Protein AF-A0A3A3HJF0-F1 (afdb_monomer_lite)

Secondary structure (DSSP, 8-state):
--SSS-----------TT---EEEETTEEEEEPTT--TTT--GGGEEEETTS---EEEEEEEEEE-TT-EEEEE-SSPPPTTEEEEEEEEETTS-EEES---SSPPPTT----EEEEEETTEEEEEE-SSS-EEEEEEEEE-----S---S---SEEEEE-SS-EEEEEE-TT--SSS--GGGEEEETTSPP--EEEEEEE-TTT--BPPS-GGG-SEEEEEE---SSEEEEEEEEEEEEETTTEEEEE-----EEEEEETTEEEEEEPTT-EEEEE-SSEEEEEE--SS-SEE-TTSTTT-EE-----EEEEEEEEEEEES--

Sequence (324 aa):
MPCDNVAIGSPTATPVSGQCNVRIDPTTVKVARPGFDVGSATGRQLILDSDRVYAKVLKAGEITIAAGGNTAVVSPVPIPATAYLDWNWYFTGGSVIWPPATTGQVAANTENGLEYSISGSTVTVYNTGSASITVRYMLCADNEDSTPSTGGSKILFSGNDGIQDFVQIKRPGSSDTSTKLRDILLDTRFSYIPIIAEGWLAPSDCTESATSTRFGNKAKTISFTNTGFIPFVKMIVKQNTSTAGLQYREPRSRMLVFYGSSGLNWTQGNEGTVALISNTSVKFHMCTGGNTWIDPANPNSGIRDAGDDPLGIRYYIFGIPTSL

pLDDT: mean 88.04, std 9.41, range [51.09, 98.5]

Foldseek 3Di:
DPLDQDDDDQDEAAADPPAAQFDDDLAWGWGADHHDHRVPDDDNRTPFTLVDFDKFQQDWDKDKAFAQGKDKDFGLAWADPQKDKDKQKDFVVDFRKPPDDDQDDDPPPFDWDWDWDHDTRIIMIGTNTPGMMMITITTIGGCPVVDFAFDDRDQWDWDQSPPDTKIWGFRNRGDPPDGDPRRTRDMPSTWDKDFQDWHKFFQVNFPDADPHQLQAGGKDKDFGDADAFDKDKAKWFWWQFPVPGTDIHGADSQWDWFQEPVGIDIGGAASHWMWGDDRTMIMIGFHAPGFNDADPVCNHPRGHHGHTHTRIMTMTIITGHPDD

Radius of gyration: 23.08 Å; chains: 1; bounding box: 65×44×67 Å

Structure (mmCIF, N/CA/C/O backbone):
data_AF-A0A3A3HJF0-F1
#
_entry.id   AF-A0A3A3HJF0-F1
#
loop_
_atom_site.group_PDB
_atom_site.id
_atom_site.type_symbol
_atom_site.label_atom_id
_atom_site.label_alt_id
_atom_site.label_comp_id
_atom_site.label_asym_id
_atom_site.label_entity_id
_atom_site.label_seq_id
_atom_site.pdbx_PDB_ins_code
_atom_site.Cartn_x
_atom_site.Cartn_y
_atom_site.Cartn_z
_atom_site.occupancy
_atom_site.B_iso_or_equiv
_atom_site.auth_seq_id
_atom_site.auth_comp_id
_atom_site.auth_asym_id
_atom_site.auth_atom_id
_atom_site.pdbx_PDB_model_num
ATOM 1 N N . MET A 1 1 ? 2.960 -6.567 5.832 1.00 63.25 1 MET A N 1
ATOM 2 C CA . MET A 1 1 ? 2.542 -7.658 4.914 1.00 63.25 1 MET A CA 1
ATOM 3 C C . MET A 1 1 ? 3.504 -8.820 5.093 1.00 63.25 1 MET A C 1
ATOM 5 O O . MET A 1 1 ? 4.643 -8.535 5.453 1.00 63.25 1 MET A O 1
ATOM 9 N N . PRO A 1 2 ? 3.097 -10.088 4.900 1.00 65.50 2 PRO A N 1
ATOM 10 C CA . PRO A 1 2 ? 4.058 -11.182 4.944 1.00 65.50 2 PRO A CA 1
ATOM 11 C C . PRO A 1 2 ? 5.105 -10.953 3.849 1.00 65.50 2 PRO A C 1
ATOM 13 O O . PRO A 1 2 ? 4.768 -10.666 2.700 1.00 65.50 2 PRO A O 1
ATOM 16 N N . CYS A 1 3 ? 6.373 -10.986 4.245 1.00 76.75 3 CYS A N 1
ATOM 17 C CA . CYS A 1 3 ? 7.520 -10.794 3.362 1.00 76.75 3 CYS A CA 1
ATOM 18 C C . CYS A 1 3 ? 7.865 -12.129 2.679 1.00 76.75 3 CYS A C 1
ATOM 20 O O . CYS A 1 3 ? 8.996 -12.600 2.744 1.00 76.75 3 CYS A O 1
ATOM 22 N N . ASP A 1 4 ? 6.847 -12.791 2.122 1.00 86.88 4 ASP A N 1
ATOM 23 C CA . ASP A 1 4 ? 6.948 -14.108 1.503 1.00 86.88 4 ASP A CA 1
ATOM 24 C C . ASP A 1 4 ? 5.937 -14.282 0.349 1.00 86.88 4 ASP A C 1
ATOM 26 O O . ASP A 1 4 ? 5.233 -13.348 -0.041 1.00 86.88 4 ASP A O 1
ATOM 30 N N . ASN A 1 5 ? 5.889 -15.478 -0.247 1.00 86.56 5 ASN A N 1
ATOM 31 C CA . ASN A 1 5 ? 4.986 -15.806 -1.349 1.00 86.56 5 ASN A CA 1
ATOM 32 C C . ASN A 1 5 ? 3.597 -16.307 -0.902 1.00 86.56 5 ASN A C 1
ATOM 34 O O . ASN A 1 5 ? 2.768 -16.629 -1.758 1.00 86.56 5 ASN A O 1
ATOM 38 N N . VAL A 1 6 ? 3.312 -16.361 0.400 1.00 90.50 6 VAL A N 1
ATOM 39 C CA . VAL A 1 6 ? 2.085 -16.929 0.966 1.00 90.50 6 VAL A CA 1
ATOM 40 C C . VAL A 1 6 ? 0.986 -15.875 1.045 1.00 90.50 6 VAL A C 1
ATOM 42 O O . VAL A 1 6 ? 1.219 -14.698 1.315 1.00 90.50 6 VAL A O 1
ATOM 45 N N . ALA A 1 7 ? -0.252 -16.303 0.793 1.00 88.00 7 ALA A N 1
ATOM 46 C CA . ALA A 1 7 ? -1.396 -15.410 0.871 1.00 88.00 7 ALA A CA 1
ATOM 47 C C . ALA A 1 7 ? -1.781 -15.010 2.284 1.00 88.00 7 ALA A C 1
ATOM 49 O O . ALA A 1 7 ? -1.595 -15.754 3.255 1.00 88.00 7 ALA A O 1
ATOM 50 N N . ILE A 1 8 ? -2.387 -13.826 2.395 1.00 86.56 8 ILE A N 1
ATOM 51 C CA . ILE A 1 8 ? -3.037 -13.446 3.635 1.00 86.56 8 ILE A CA 1
ATOM 52 C C . ILE A 1 8 ? -4.272 -14.338 3.791 1.00 86.56 8 ILE A C 1
ATOM 54 O O . ILE A 1 8 ? -5.323 -14.109 3.211 1.00 86.56 8 ILE A O 1
ATOM 58 N N . GLY A 1 9 ? -4.134 -15.393 4.597 1.00 85.62 9 GLY A N 1
ATOM 59 C CA . GLY A 1 9 ? -5.241 -16.263 4.978 1.00 85.62 9 GLY A CA 1
ATOM 60 C C . GLY A 1 9 ? -6.478 -15.466 5.397 1.00 85.62 9 GLY A C 1
ATOM 61 O O . GLY A 1 9 ? -6.440 -14.703 6.363 1.00 85.62 9 GLY A O 1
ATOM 62 N N . SER A 1 10 ? -7.565 -15.685 4.666 1.00 85.88 10 SER A N 1
ATOM 63 C CA . SER A 1 10 ? -8.884 -15.106 4.900 1.00 85.88 10 SER A CA 1
ATOM 64 C C . SER A 1 10 ? -9.863 -16.257 5.136 1.00 85.88 10 SER A C 1
ATOM 66 O O . SER A 1 10 ? -10.560 -16.668 4.207 1.00 85.88 10 SER A O 1
ATOM 68 N N . PRO A 1 11 ? -9.847 -16.867 6.339 1.00 90.50 11 PRO A N 1
ATOM 69 C CA . PRO A 1 11 ? -10.668 -18.036 6.611 1.00 90.50 11 PRO A CA 1
ATOM 70 C C . PRO A 1 11 ? -12.151 -17.684 6.470 1.00 90.50 11 PRO A C 1
ATOM 72 O O . PRO A 1 11 ? -12.585 -16.603 6.877 1.00 90.50 11 PRO A O 1
ATOM 75 N N . THR A 1 12 ? -12.914 -18.614 5.904 1.00 87.69 12 THR A N 1
ATOM 76 C CA . THR A 1 12 ? -14.370 -18.537 5.764 1.00 87.69 12 THR A CA 1
ATOM 77 C C . THR A 1 12 ? -14.989 -19.808 6.329 1.00 87.69 12 THR A C 1
ATOM 79 O O . THR A 1 12 ? -14.363 -20.869 6.329 1.00 87.69 12 THR A O 1
ATOM 82 N N . ALA A 1 13 ? -16.204 -19.691 6.847 1.00 91.31 13 ALA A N 1
ATOM 83 C CA . ALA A 1 13 ? -17.007 -20.815 7.296 1.00 91.31 13 ALA A CA 1
ATOM 84 C C . ALA A 1 13 ? -18.471 -20.579 6.904 1.00 91.31 13 ALA A C 1
ATOM 86 O O . ALA A 1 13 ? -18.859 -19.465 6.544 1.00 91.31 13 ALA A O 1
ATOM 87 N N . THR A 1 14 ? -19.286 -21.632 6.949 1.00 93.69 14 THR A N 1
ATOM 88 C CA . THR A 1 14 ? -20.721 -21.509 6.660 1.00 93.69 14 THR A CA 1
ATOM 89 C C . THR A 1 14 ? -21.423 -20.869 7.861 1.00 93.69 14 THR A C 1
ATOM 91 O O . THR A 1 14 ? -21.257 -21.375 8.971 1.00 93.69 14 THR A O 1
ATOM 94 N N . PRO A 1 15 ? -22.199 -19.783 7.679 1.00 92.62 15 PRO A N 1
ATOM 95 C CA . PRO A 1 15 ? -22.996 -19.203 8.755 1.00 92.62 15 PRO A CA 1
ATOM 96 C C . PRO A 1 15 ? -23.990 -20.206 9.348 1.00 92.62 15 PRO A C 1
ATOM 98 O O . PRO A 1 15 ? -24.670 -20.926 8.618 1.00 92.62 15 PRO A O 1
ATOM 101 N N . VAL A 1 16 ? -24.099 -20.219 10.674 1.00 91.50 16 VAL A N 1
ATOM 102 C CA . VAL A 1 16 ? -25.047 -21.042 11.435 1.00 91.50 16 VAL A CA 1
ATOM 103 C C . VAL A 1 16 ? -26.008 -20.122 12.188 1.00 91.50 16 VAL A C 1
ATOM 105 O O . VAL A 1 16 ? -25.611 -19.081 12.712 1.00 91.50 16 VAL A O 1
ATOM 108 N N . SER A 1 17 ? -27.289 -20.492 12.240 1.00 92.00 17 SER A N 1
ATOM 109 C CA . SER A 1 17 ? -28.299 -19.730 12.984 1.00 92.00 17 SER A CA 1
ATOM 110 C C . SER A 1 17 ? -27.917 -19.597 14.464 1.00 92.00 17 SER A C 1
ATOM 112 O O . SER A 1 17 ? -27.489 -20.568 15.084 1.00 92.00 17 SER A O 1
ATOM 114 N N . GLY A 1 18 ? -28.080 -18.397 15.026 1.00 89.69 18 GLY A N 1
ATOM 115 C CA . GLY A 1 18 ? -27.748 -18.095 16.422 1.00 89.69 18 GLY A CA 1
ATOM 116 C C . GLY A 1 18 ? -26.276 -17.755 16.689 1.00 89.69 18 GLY A C 1
ATOM 117 O O . GLY A 1 18 ? -25.940 -17.470 17.835 1.00 89.69 18 GLY A O 1
ATOM 118 N N . GLN A 1 19 ? -25.409 -17.745 15.668 1.00 92.69 19 GLN A N 1
ATOM 119 C CA . GLN A 1 19 ? -24.014 -17.314 15.821 1.00 92.69 19 GLN A CA 1
ATOM 120 C C . GLN A 1 19 ? -23.903 -15.838 16.226 1.00 92.69 19 GLN A C 1
ATOM 122 O O . GLN A 1 19 ? -24.542 -14.955 15.647 1.00 92.69 19 GLN A O 1
ATOM 127 N N . CYS A 1 20 ? -23.042 -15.568 17.206 1.00 93.94 20 CYS A N 1
ATOM 128 C CA . CYS A 1 20 ? -22.678 -14.227 17.632 1.00 93.94 20 CYS A CA 1
ATOM 129 C C . CYS A 1 20 ? -21.430 -13.770 16.867 1.00 93.94 20 CYS A C 1
ATOM 131 O O . CYS A 1 20 ? -20.320 -14.217 17.148 1.00 93.94 20 CYS A O 1
ATOM 133 N N . ASN A 1 21 ? -21.597 -12.851 15.913 1.00 92.50 21 ASN A N 1
ATOM 134 C CA . ASN A 1 21 ? -20.485 -12.370 15.078 1.00 92.50 21 ASN A CA 1
ATOM 135 C C . ASN A 1 21 ? -19.846 -11.079 15.612 1.00 92.50 21 ASN A C 1
ATOM 137 O O . ASN A 1 21 ? -18.743 -10.719 15.204 1.00 92.50 21 ASN A O 1
ATOM 141 N N . VAL A 1 22 ? -20.528 -10.375 16.517 1.00 95.12 22 VAL A N 1
ATOM 142 C CA . VAL A 1 22 ? -20.065 -9.126 17.128 1.00 95.12 22 VAL A CA 1
ATOM 143 C C . VAL A 1 22 ? -20.370 -9.176 18.617 1.00 95.12 22 VAL A C 1
ATOM 145 O O . VAL A 1 22 ? -21.517 -9.384 19.008 1.00 95.12 22 VAL A O 1
ATOM 148 N N . ARG A 1 23 ? -19.350 -8.951 19.444 1.00 94.81 23 ARG A N 1
ATOM 149 C CA . ARG A 1 23 ? -19.484 -8.782 20.891 1.00 94.81 23 ARG A CA 1
ATOM 150 C C . ARG A 1 23 ? -18.763 -7.517 21.315 1.00 94.81 23 ARG A C 1
ATOM 152 O O . ARG A 1 23 ? -17.574 -7.365 21.047 1.00 94.81 23 ARG A O 1
ATOM 159 N N . ILE A 1 24 ? -19.504 -6.627 21.962 1.00 93.88 24 ILE A N 1
ATOM 160 C CA . ILE A 1 24 ? -19.003 -5.393 22.559 1.00 93.88 24 ILE A CA 1
ATOM 161 C C . ILE A 1 24 ? -19.585 -5.349 23.969 1.00 93.88 24 ILE A C 1
ATOM 163 O O . ILE A 1 24 ? -20.779 -5.120 24.142 1.00 93.88 24 ILE A O 1
ATOM 167 N N . ASP A 1 25 ? -18.753 -5.619 24.966 1.00 91.06 25 ASP A N 1
ATOM 168 C CA . ASP A 1 25 ? -19.122 -5.630 26.379 1.00 91.06 25 ASP A CA 1
ATOM 169 C C . ASP A 1 25 ? -17.971 -5.063 27.230 1.00 91.06 25 ASP A C 1
ATOM 171 O O . ASP A 1 25 ? -16.858 -4.937 26.717 1.00 91.06 25 ASP A O 1
ATOM 175 N N . PRO A 1 26 ? -18.188 -4.736 28.520 1.00 90.12 26 PRO A N 1
ATOM 176 C CA . PRO A 1 26 ? -17.176 -4.126 29.392 1.00 90.12 26 PRO A CA 1
ATOM 177 C C . PRO A 1 26 ? -15.843 -4.877 29.528 1.00 90.12 26 PRO A C 1
ATOM 179 O O . PRO A 1 26 ? -14.913 -4.334 30.117 1.00 90.12 26 PRO A O 1
ATOM 182 N N . THR A 1 27 ? -15.740 -6.109 29.031 1.00 90.44 27 THR A N 1
ATOM 183 C CA . THR A 1 27 ? -14.545 -6.956 29.117 1.00 90.44 27 THR A CA 1
ATOM 184 C C . THR A 1 27 ? -13.972 -7.335 27.756 1.00 90.44 27 THR A C 1
ATOM 186 O O . THR A 1 27 ? -12.786 -7.641 27.671 1.00 90.44 27 THR A O 1
ATOM 189 N N . THR A 1 28 ? -14.774 -7.301 26.687 1.00 92.00 28 THR A N 1
ATOM 190 C CA . THR A 1 28 ? -14.392 -7.815 25.369 1.00 92.00 28 THR A CA 1
ATOM 191 C C . THR A 1 28 ? -14.951 -6.968 24.227 1.00 92.00 28 THR A C 1
ATOM 193 O O . THR A 1 28 ? -16.132 -6.623 24.193 1.00 92.00 28 THR A O 1
ATOM 196 N N . VAL A 1 29 ? -14.111 -6.723 23.216 1.00 95.19 29 VAL A N 1
ATOM 197 C CA . VAL A 1 29 ? -14.545 -6.257 21.892 1.00 95.19 29 VAL A CA 1
ATOM 198 C C . VAL A 1 29 ? -14.022 -7.223 20.837 1.00 95.19 29 VAL A C 1
ATOM 200 O O . VAL A 1 29 ? -12.820 -7.275 20.583 1.00 95.19 29 VAL A O 1
ATOM 203 N N . LYS A 1 30 ? -14.916 -7.993 20.215 1.00 95.81 30 LYS A N 1
ATOM 204 C CA . LYS A 1 30 ? -14.578 -8.975 19.176 1.00 95.81 30 LYS A CA 1
ATOM 205 C C . LYS A 1 30 ? -15.546 -8.878 18.004 1.00 95.81 30 LYS A C 1
ATOM 207 O O . LYS A 1 30 ? -16.757 -8.783 18.190 1.00 95.81 30 LYS A O 1
ATOM 212 N N . VAL A 1 31 ? -14.998 -8.939 16.794 1.00 95.06 31 VAL A N 1
ATOM 213 C CA . VAL A 1 31 ? -15.758 -9.055 15.544 1.00 95.06 31 VAL A CA 1
ATOM 214 C C . VAL A 1 31 ? -15.201 -10.236 14.772 1.00 95.06 31 VAL A C 1
ATOM 216 O O . VAL A 1 31 ? -14.036 -10.226 14.373 1.00 95.06 31 VAL A O 1
ATOM 219 N N . ALA A 1 32 ? -16.024 -11.256 14.573 1.00 95.19 32 ALA A N 1
ATOM 220 C CA . ALA A 1 32 ? -15.673 -12.444 13.820 1.00 95.19 32 ALA A CA 1
ATOM 221 C C . ALA A 1 32 ? -15.927 -12.252 12.319 1.00 95.19 32 ALA A C 1
ATOM 223 O O . ALA A 1 32 ? -16.786 -11.479 11.890 1.00 95.19 32 ALA A O 1
ATOM 224 N N . ARG A 1 33 ? -15.158 -12.973 11.505 1.00 92.75 33 ARG A N 1
ATOM 225 C CA . ARG A 1 33 ? -15.420 -13.135 10.075 1.00 92.75 33 ARG A CA 1
ATOM 226 C C . ARG A 1 33 ? -16.705 -13.943 9.854 1.00 92.75 33 ARG A C 1
ATOM 228 O O . ARG A 1 33 ? -17.102 -14.703 10.739 1.00 92.75 33 ARG A O 1
ATOM 235 N N . PRO A 1 34 ? -17.323 -13.842 8.663 1.00 90.38 34 PRO A N 1
ATOM 236 C CA . PRO A 1 34 ? -18.502 -14.634 8.330 1.00 90.38 34 PRO A CA 1
ATOM 237 C C . PRO A 1 34 ? -18.305 -16.134 8.601 1.00 90.38 34 PRO A C 1
ATOM 239 O O . PRO A 1 34 ? -17.311 -16.725 8.172 1.00 90.38 34 PRO A O 1
ATOM 242 N N . GLY A 1 35 ? -19.267 -16.726 9.315 1.00 92.56 35 GLY A N 1
ATOM 243 C CA . GLY A 1 35 ? -19.292 -18.150 9.658 1.00 92.56 35 GLY A CA 1
ATOM 244 C C . GLY A 1 35 ? -18.597 -18.541 10.963 1.00 92.56 35 GLY A C 1
ATOM 245 O O . GLY A 1 35 ? -18.637 -19.716 11.324 1.00 92.56 35 GLY A O 1
ATOM 246 N N . PHE A 1 36 ? -17.982 -17.594 11.676 1.00 95.62 36 PHE A N 1
ATOM 247 C CA . PHE A 1 36 ? -17.327 -17.846 12.959 1.00 95.62 36 PHE A CA 1
ATOM 248 C C . PHE A 1 36 ? -18.061 -17.149 14.108 1.00 95.62 36 PHE A C 1
ATOM 250 O O . PHE A 1 36 ? -18.479 -16.003 13.976 1.00 95.62 36 PHE A O 1
ATOM 257 N N . ASP A 1 37 ? -18.160 -17.826 15.253 1.00 95.62 37 ASP A N 1
ATOM 258 C CA . ASP A 1 37 ? -18.706 -17.256 16.488 1.00 95.62 37 ASP A CA 1
ATOM 259 C C . ASP A 1 37 ? -17.590 -16.616 17.327 1.00 95.62 37 ASP A C 1
ATOM 261 O O . ASP A 1 37 ? -16.554 -17.238 17.572 1.00 95.62 37 ASP A O 1
ATOM 265 N N . VAL A 1 38 ? -17.798 -15.393 17.816 1.00 95.25 38 VAL A N 1
ATOM 266 C CA . VAL A 1 38 ? -16.812 -14.637 18.614 1.00 95.25 38 VAL A CA 1
ATOM 267 C C . VAL A 1 38 ? -16.374 -15.335 19.904 1.00 95.25 38 VAL A C 1
ATOM 269 O O . VAL A 1 38 ? -15.293 -15.038 20.407 1.00 95.25 38 VAL A O 1
ATOM 272 N N . GLY A 1 39 ? -17.182 -16.247 20.452 1.00 92.94 39 GLY A N 1
ATOM 273 C CA . GLY A 1 39 ? -16.850 -17.021 21.647 1.00 92.94 39 GLY A CA 1
ATOM 274 C C . GLY A 1 39 ? -15.806 -18.114 21.409 1.00 92.94 39 GLY A C 1
ATOM 275 O O . GLY A 1 39 ? -15.192 -18.572 22.368 1.00 92.94 39 GLY A O 1
ATOM 276 N N . SER A 1 40 ? -15.586 -18.518 20.154 1.00 93.50 40 SER A N 1
ATOM 277 C CA . SER A 1 40 ? -14.643 -19.588 19.783 1.00 93.50 40 SER A CA 1
ATOM 278 C C . SER A 1 40 ? -13.634 -19.185 18.704 1.00 93.50 40 SER A C 1
ATOM 280 O O . SER A 1 40 ? -12.614 -19.853 18.537 1.00 93.50 40 SER A O 1
ATOM 282 N N . ALA A 1 41 ? -13.889 -18.095 17.979 1.00 94.62 41 ALA A N 1
ATOM 283 C CA . ALA A 1 41 ? -13.025 -17.607 16.918 1.00 94.62 41 ALA A CA 1
ATOM 284 C C . ALA A 1 41 ? -11.650 -17.177 17.451 1.00 94.62 41 ALA A C 1
ATOM 286 O O . ALA A 1 41 ? -11.531 -16.488 18.463 1.00 94.62 41 ALA A O 1
ATOM 287 N N . THR A 1 42 ? -10.597 -17.535 16.720 1.00 92.19 42 THR A N 1
ATOM 288 C CA . THR A 1 42 ? -9.206 -17.189 17.042 1.00 92.19 42 THR A CA 1
ATOM 289 C C . THR A 1 42 ? -8.428 -16.797 15.788 1.00 92.19 42 THR A C 1
ATOM 291 O O . THR A 1 42 ? -8.885 -16.944 14.653 1.00 92.19 42 THR A O 1
ATOM 294 N N . GLY A 1 43 ? -7.225 -16.247 15.965 1.00 90.19 43 GLY A N 1
ATOM 295 C CA . GLY A 1 43 ? -6.364 -15.836 14.855 1.00 90.19 43 GLY A CA 1
ATOM 296 C C . GLY A 1 43 ? -7.102 -14.994 13.805 1.00 90.19 43 GLY A C 1
ATOM 297 O O . GLY A 1 43 ? -7.916 -14.123 14.122 1.00 90.19 43 GLY A O 1
ATOM 298 N N . ARG A 1 44 ? -6.857 -15.282 12.527 1.00 89.81 44 ARG A N 1
ATOM 299 C CA . ARG A 1 44 ? -7.460 -14.551 11.403 1.00 89.81 44 ARG A CA 1
ATOM 300 C C . ARG A 1 44 ? -8.965 -14.785 11.217 1.00 89.81 44 ARG A C 1
ATOM 302 O O . ARG A 1 44 ? -9.529 -14.177 10.316 1.00 89.81 44 ARG A O 1
ATOM 309 N N . GLN A 1 45 ? -9.614 -15.610 12.045 1.00 94.00 45 GLN A N 1
ATOM 310 C CA . GLN A 1 45 ? -11.080 -15.714 12.091 1.00 94.00 45 GLN A CA 1
ATOM 311 C C . GLN A 1 45 ? -11.718 -14.469 12.722 1.00 94.00 45 GLN A C 1
ATOM 313 O O . GLN A 1 45 ? -12.898 -14.222 12.508 1.00 94.00 45 GLN A O 1
ATOM 318 N N . LEU A 1 46 ? -10.947 -13.667 13.464 1.00 93.50 46 LEU A N 1
ATOM 319 C CA . LEU A 1 46 ? -11.370 -12.380 14.014 1.00 93.50 46 LEU A CA 1
ATOM 320 C C . LEU A 1 46 ? -10.865 -11.227 13.132 1.00 93.50 46 LEU A C 1
ATOM 322 O O . LEU A 1 46 ? -9.688 -11.191 12.764 1.00 93.50 46 LEU A O 1
ATOM 326 N N . ILE A 1 47 ? -11.762 -10.296 12.806 1.00 90.94 47 ILE A N 1
ATOM 327 C CA . ILE A 1 47 ? -11.469 -9.005 12.162 1.00 90.94 47 ILE A CA 1
ATOM 328 C C . ILE A 1 47 ? -10.982 -8.007 13.216 1.00 90.94 47 ILE A C 1
ATOM 330 O O . ILE A 1 47 ? -9.979 -7.332 13.003 1.00 90.94 47 ILE A O 1
ATOM 334 N N . LEU A 1 48 ? -11.687 -7.947 14.351 1.00 91.81 48 LEU A N 1
ATOM 335 C CA . LEU A 1 48 ? -11.337 -7.140 15.519 1.00 91.81 48 LEU A CA 1
ATOM 336 C C . LEU A 1 48 ? -11.298 -8.028 16.760 1.00 91.81 48 LEU A C 1
ATOM 338 O O . LEU A 1 48 ? -12.087 -8.961 16.901 1.00 91.81 48 LEU A O 1
ATOM 342 N N . ASP A 1 49 ? -10.366 -7.718 17.651 1.00 93.06 49 ASP A N 1
ATOM 343 C CA . ASP A 1 49 ? -10.074 -8.484 18.858 1.00 93.06 49 ASP A CA 1
ATOM 344 C C . ASP A 1 49 ? -9.375 -7.551 19.846 1.00 93.06 49 ASP A C 1
ATOM 346 O O . ASP A 1 49 ? -8.281 -7.065 19.553 1.00 93.06 49 ASP A O 1
ATOM 350 N N . SER A 1 50 ? -10.012 -7.279 20.983 1.00 92.25 50 SER A N 1
ATOM 351 C CA . SER A 1 50 ? -9.479 -6.426 22.047 1.00 92.25 50 SER A CA 1
ATOM 352 C C . SER A 1 50 ? -8.189 -6.953 22.675 1.00 92.25 50 SER A C 1
ATOM 354 O O . SER A 1 50 ? -7.470 -6.177 23.305 1.00 92.25 50 SER A O 1
ATOM 356 N N . ASP A 1 51 ? -7.875 -8.235 22.477 1.00 88.62 51 ASP A N 1
ATOM 357 C CA . ASP A 1 51 ? -6.639 -8.863 22.951 1.00 88.62 51 ASP A CA 1
ATOM 358 C C . ASP A 1 51 ? -5.467 -8.621 21.981 1.00 88.62 51 ASP A C 1
ATOM 360 O O . ASP A 1 51 ? -4.311 -8.929 22.284 1.00 88.62 51 ASP A O 1
ATOM 364 N N . ARG A 1 52 ? -5.746 -8.045 20.804 1.00 86.38 52 ARG A N 1
ATOM 365 C CA . ARG A 1 52 ? -4.763 -7.791 19.752 1.00 86.38 52 ARG A CA 1
ATOM 366 C C . ARG A 1 52 ? -4.493 -6.326 19.531 1.00 86.38 52 ARG A C 1
ATOM 368 O O . ARG A 1 52 ? -5.225 -5.425 19.922 1.00 86.38 52 ARG A O 1
ATOM 375 N N . VAL A 1 53 ? -3.384 -6.125 18.844 1.00 81.69 53 VAL A N 1
ATOM 376 C CA . VAL A 1 53 ? -2.821 -4.829 18.550 1.00 81.69 53 VAL A CA 1
ATOM 377 C C . VAL A 1 53 ? -2.694 -4.725 17.036 1.00 81.69 53 VAL A C 1
ATOM 379 O O . VAL A 1 53 ? -1.990 -5.514 16.410 1.00 81.69 53 VAL A O 1
ATOM 382 N N . TYR A 1 54 ? -3.437 -3.791 16.449 1.00 82.81 54 TYR A N 1
ATOM 383 C CA . TYR A 1 54 ? -3.526 -3.615 15.001 1.00 82.81 54 TYR A CA 1
ATOM 384 C C . TYR A 1 54 ? -2.662 -2.449 14.555 1.00 82.81 54 TYR A C 1
ATOM 386 O O . TYR A 1 54 ? -2.810 -1.348 15.099 1.00 82.81 54 TYR A O 1
ATOM 394 N N . ALA A 1 55 ? -1.804 -2.672 13.557 1.00 86.06 55 ALA A N 1
ATOM 395 C CA . ALA A 1 55 ? -1.188 -1.584 12.804 1.00 86.06 55 ALA A CA 1
ATOM 396 C C . ALA A 1 55 ? -2.286 -0.687 12.215 1.00 86.06 55 ALA A C 1
ATOM 398 O O . ALA A 1 55 ? -3.357 -1.171 11.837 1.00 86.06 55 ALA A O 1
ATOM 399 N N . LYS A 1 56 ? -2.030 0.618 12.168 1.00 89.25 56 LYS A N 1
ATOM 400 C CA . LYS A 1 56 ? -3.025 1.619 11.767 1.00 89.25 56 LYS A CA 1
ATOM 401 C C . LYS A 1 56 ? -2.512 2.442 10.609 1.00 89.25 56 LYS A C 1
ATOM 403 O O . LYS A 1 56 ? -1.328 2.763 10.564 1.00 89.25 56 LYS A O 1
ATOM 408 N N . VAL A 1 57 ? -3.423 2.827 9.725 1.00 93.56 57 VAL A N 1
ATOM 409 C CA . VAL A 1 57 ? -3.163 3.841 8.705 1.00 93.56 57 VAL A CA 1
ATOM 410 C C . VAL A 1 57 ? -3.801 5.138 9.184 1.00 93.56 57 VAL A C 1
ATOM 412 O O . VAL A 1 57 ? -5.009 5.330 9.078 1.00 93.56 57 VAL A O 1
ATOM 415 N N . LEU A 1 58 ? -2.986 6.012 9.773 1.00 93.12 58 LEU A N 1
ATOM 416 C CA . LEU A 1 58 ? -3.451 7.260 10.383 1.00 93.12 58 LEU A CA 1
ATOM 417 C C . LEU A 1 58 ? -4.004 8.218 9.329 1.00 93.12 58 LEU A C 1
ATOM 419 O O . LEU A 1 58 ? -5.005 8.893 9.554 1.00 93.12 58 LEU A O 1
ATOM 423 N N . LYS A 1 59 ? -3.350 8.255 8.167 1.00 93.62 59 LYS A N 1
ATOM 424 C CA . LYS A 1 59 ? -3.748 9.063 7.021 1.00 93.62 59 LYS A CA 1
ATOM 425 C C . LYS A 1 59 ? -3.236 8.419 5.741 1.00 93.62 59 LYS A C 1
ATOM 427 O O . LYS A 1 59 ? -2.120 7.909 5.713 1.00 93.62 59 LYS A O 1
ATOM 432 N N . ALA A 1 60 ? -4.019 8.480 4.680 1.00 95.94 60 ALA A N 1
ATOM 433 C CA . ALA A 1 60 ? -3.581 8.141 3.339 1.00 95.94 60 ALA A CA 1
ATOM 434 C C . ALA A 1 60 ? -4.151 9.145 2.342 1.00 95.94 60 ALA A C 1
ATOM 436 O O . ALA A 1 60 ? -5.166 9.792 2.609 1.00 95.94 60 ALA A O 1
ATOM 437 N N . GLY A 1 61 ? -3.489 9.278 1.201 1.00 95.44 61 GLY A N 1
ATOM 438 C CA . GLY A 1 61 ? -3.919 10.202 0.166 1.00 95.44 61 GLY A CA 1
ATOM 439 C C . GLY A 1 61 ? -2.913 10.321 -0.964 1.00 95.44 61 GLY A C 1
ATOM 440 O O . GLY A 1 61 ? -1.995 9.511 -1.102 1.00 95.44 61 GLY A O 1
ATOM 441 N N . GLU A 1 62 ? -3.094 11.368 -1.758 1.00 95.25 62 GLU A N 1
ATOM 442 C CA . GLU A 1 62 ? -2.196 11.758 -2.834 1.00 95.25 62 GLU A CA 1
ATOM 443 C C . GLU A 1 62 ? -1.879 13.251 -2.694 1.00 95.25 62 GLU A C 1
ATOM 445 O O . GLU A 1 62 ? -2.773 14.060 -2.448 1.00 95.25 62 GLU A O 1
ATOM 450 N N . ILE A 1 63 ? -0.602 13.612 -2.800 1.00 96.31 63 ILE A N 1
ATOM 451 C CA . ILE A 1 63 ? -0.124 15.001 -2.769 1.00 96.31 63 ILE A CA 1
ATOM 452 C C . ILE A 1 63 ? 0.796 15.255 -3.955 1.00 96.31 63 ILE A C 1
ATOM 454 O O . ILE A 1 63 ? 1.498 14.354 -4.409 1.00 96.31 63 ILE A O 1
ATOM 458 N N . THR A 1 64 ? 0.810 16.490 -4.448 1.00 96.50 64 THR A N 1
ATOM 459 C CA . THR A 1 64 ? 1.766 16.938 -5.466 1.00 96.50 64 THR A CA 1
ATOM 460 C C . THR A 1 64 ? 2.711 17.951 -4.849 1.00 96.50 64 THR A C 1
ATOM 462 O O . THR A 1 64 ? 2.270 18.884 -4.184 1.00 96.50 64 THR A O 1
ATOM 465 N N . ILE A 1 65 ? 4.005 17.757 -5.082 1.00 97.19 65 ILE A N 1
ATOM 466 C CA . ILE A 1 65 ? 5.074 18.568 -4.513 1.00 97.19 65 ILE A CA 1
ATOM 467 C C . ILE A 1 65 ? 5.902 19.115 -5.673 1.00 97.19 65 ILE A C 1
ATOM 469 O O . ILE A 1 65 ? 6.448 18.354 -6.478 1.00 97.19 65 ILE A O 1
ATOM 473 N N . ALA A 1 66 ? 5.989 20.442 -5.767 1.00 95.88 66 ALA A N 1
ATOM 474 C CA . ALA A 1 66 ? 6.831 21.107 -6.756 1.00 95.88 66 ALA A CA 1
ATOM 475 C C . ALA A 1 66 ? 8.311 20.711 -6.591 1.00 95.88 66 ALA A C 1
ATOM 477 O O . ALA A 1 66 ? 8.719 20.254 -5.521 1.00 95.88 66 ALA A O 1
ATOM 478 N N . ALA A 1 67 ? 9.115 20.888 -7.641 1.00 93.44 67 ALA A N 1
ATOM 479 C CA . ALA A 1 67 ? 10.569 20.711 -7.572 1.00 93.44 67 ALA A CA 1
ATOM 480 C C . ALA A 1 67 ? 11.175 21.545 -6.426 1.00 93.44 67 ALA A C 1
ATOM 482 O O . ALA A 1 67 ? 10.827 22.718 -6.275 1.00 93.44 67 ALA A O 1
ATOM 483 N N . GLY A 1 68 ? 12.037 20.940 -5.604 1.00 94.31 68 GLY A N 1
ATOM 484 C CA . GLY A 1 68 ? 12.620 21.579 -4.412 1.00 94.31 68 GLY A CA 1
ATOM 485 C C . GLY A 1 68 ? 11.618 21.955 -3.305 1.00 94.31 68 GLY A C 1
ATOM 486 O O . GLY A 1 68 ? 11.991 22.614 -2.335 1.00 94.31 68 GLY A O 1
ATOM 487 N N . GLY A 1 69 ? 10.338 21.607 -3.459 1.00 96.69 69 GLY A N 1
ATOM 488 C CA . GLY A 1 69 ? 9.259 21.989 -2.554 1.00 96.69 69 GLY A CA 1
ATOM 489 C C . GLY A 1 69 ? 9.037 21.001 -1.411 1.00 96.69 69 GLY A C 1
ATOM 490 O O . GLY A 1 69 ? 9.680 19.957 -1.304 1.00 96.69 69 GLY A O 1
ATOM 491 N N . ASN A 1 70 ? 8.065 21.315 -0.557 1.00 97.56 70 ASN A N 1
ATOM 492 C CA . ASN A 1 70 ? 7.584 20.407 0.479 1.00 97.56 70 ASN A CA 1
ATOM 493 C C . ASN A 1 70 ? 6.072 20.539 0.690 1.00 97.56 70 ASN A C 1
ATOM 495 O O . ASN A 1 70 ? 5.438 21.482 0.216 1.00 97.56 70 ASN A O 1
ATOM 499 N N . THR A 1 71 ? 5.476 19.562 1.366 1.00 97.75 71 THR A N 1
ATOM 500 C CA . THR A 1 71 ? 4.054 19.559 1.724 1.00 97.75 71 THR A CA 1
ATOM 501 C C . THR A 1 71 ? 3.850 18.865 3.064 1.00 97.75 71 THR A C 1
ATOM 503 O O . THR A 1 71 ? 4.500 17.863 3.361 1.00 97.75 71 THR A O 1
ATOM 506 N N . ALA A 1 72 ? 2.932 19.399 3.870 1.00 96.56 72 ALA A N 1
ATOM 507 C CA . ALA A 1 72 ? 2.560 18.837 5.160 1.00 96.56 72 ALA A CA 1
ATOM 508 C C . ALA A 1 72 ? 1.389 17.852 5.027 1.00 96.56 72 ALA A C 1
ATOM 510 O O . ALA A 1 72 ? 0.370 18.150 4.404 1.00 96.56 72 ALA A O 1
ATOM 511 N N . VAL A 1 73 ? 1.516 16.700 5.680 1.00 94.75 73 VAL A N 1
ATOM 512 C CA . VAL A 1 73 ? 0.450 15.725 5.916 1.00 94.75 73 VAL A CA 1
ATOM 513 C C . VAL A 1 73 ? 0.160 15.717 7.410 1.00 94.75 73 VAL A C 1
ATOM 515 O O . VAL A 1 73 ? 1.019 15.358 8.215 1.00 94.75 73 VAL A O 1
ATOM 518 N N . VAL A 1 74 ? -1.054 16.114 7.786 1.00 93.25 74 VAL A N 1
ATOM 519 C CA . VAL A 1 74 ? -1.472 16.183 9.191 1.00 93.25 74 VAL A CA 1
ATOM 520 C C . VAL A 1 74 ? -2.244 14.919 9.562 1.00 93.25 74 VAL A C 1
ATOM 522 O O . VAL A 1 74 ? -3.249 14.572 8.937 1.00 93.25 74 VAL A O 1
ATOM 525 N N . SER A 1 75 ? -1.754 14.226 10.584 1.00 92.12 75 SER A N 1
ATOM 526 C CA . SER A 1 75 ? -2.422 13.101 11.229 1.00 92.12 75 SER A CA 1
ATOM 527 C C . SER A 1 75 ? -3.528 13.607 12.169 1.00 92.12 75 SER A C 1
ATOM 529 O O . SER A 1 75 ? -3.320 14.605 12.862 1.00 92.12 75 SER A O 1
ATOM 531 N N . PRO A 1 76 ? -4.680 12.916 12.262 1.00 88.69 76 PRO A N 1
ATOM 532 C CA . PRO A 1 76 ? -5.758 13.278 13.195 1.00 88.69 76 PRO A CA 1
ATOM 533 C C . PRO A 1 76 ? -5.387 13.070 14.673 1.00 88.69 76 PRO A C 1
ATOM 535 O O . PRO A 1 76 ? -6.098 13.509 15.574 1.00 88.69 76 PRO A O 1
ATOM 538 N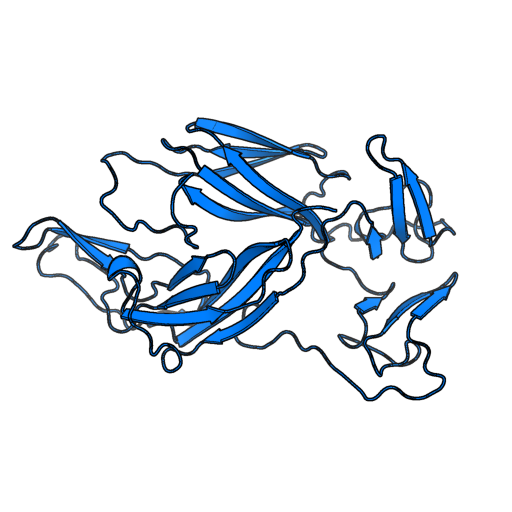 N . VAL A 1 77 ? -4.285 12.366 14.933 1.00 86.44 77 VAL A N 1
ATOM 539 C CA . VAL A 1 77 ? -3.746 12.092 16.269 1.00 86.44 77 VAL A CA 1
ATOM 540 C C . VAL A 1 77 ? -2.232 12.323 16.280 1.00 86.44 77 VAL A C 1
ATOM 542 O O . VAL A 1 77 ? -1.607 12.259 15.215 1.00 86.44 77 VAL A O 1
ATOM 545 N N . PRO A 1 78 ? -1.612 12.559 17.451 1.00 87.31 78 PRO A N 1
ATOM 546 C CA . PRO A 1 78 ? -0.157 12.612 17.566 1.00 87.31 78 PRO A CA 1
ATOM 547 C C . PRO A 1 78 ? 0.510 11.379 16.945 1.00 87.31 78 PRO A C 1
ATOM 549 O O . PRO A 1 78 ? 0.045 10.252 17.133 1.00 87.31 78 PRO A O 1
ATOM 552 N N . ILE A 1 79 ? 1.586 11.598 16.191 1.00 89.12 79 ILE A N 1
ATOM 553 C CA . ILE A 1 79 ? 2.277 10.533 15.467 1.00 89.12 79 ILE A CA 1
ATOM 554 C C . ILE A 1 79 ? 3.264 9.843 16.425 1.00 89.12 79 ILE A C 1
ATOM 556 O O . ILE A 1 79 ? 4.101 10.524 17.020 1.00 89.12 79 ILE A O 1
ATOM 560 N N . PRO A 1 80 ? 3.192 8.511 16.604 1.00 84.88 80 PRO A N 1
ATOM 561 C CA . PRO A 1 80 ? 4.148 7.789 17.439 1.00 84.88 80 PRO A CA 1
ATOM 562 C C . PRO A 1 80 ? 5.518 7.669 16.757 1.00 84.88 80 PRO A C 1
ATOM 564 O O . PRO A 1 80 ? 5.622 7.722 15.533 1.00 84.88 80 PRO A O 1
ATOM 567 N N . ALA A 1 81 ? 6.568 7.423 17.546 1.00 82.00 81 ALA A N 1
ATOM 568 C CA . ALA A 1 81 ? 7.943 7.277 17.050 1.00 82.00 81 ALA A CA 1
ATOM 569 C C . ALA A 1 81 ? 8.131 6.122 16.045 1.00 82.00 81 ALA A C 1
ATOM 571 O O . ALA A 1 81 ? 9.046 6.150 15.231 1.00 82.00 81 ALA A O 1
ATOM 572 N N . THR A 1 82 ? 7.250 5.124 16.078 1.00 79.25 82 THR A N 1
ATOM 573 C CA . THR A 1 82 ? 7.229 3.973 15.163 1.00 79.25 82 THR A CA 1
ATOM 574 C C . THR A 1 82 ? 6.437 4.188 13.890 1.00 79.25 82 THR A C 1
ATOM 576 O O . THR A 1 82 ? 6.261 3.253 13.103 1.00 79.25 82 THR A O 1
ATOM 579 N N . ALA A 1 83 ? 5.889 5.382 13.694 1.00 89.12 83 ALA A N 1
ATOM 580 C CA . ALA A 1 83 ? 5.218 5.672 12.451 1.00 89.12 83 ALA A CA 1
ATOM 581 C C . ALA A 1 83 ? 6.218 5.793 11.302 1.00 89.12 83 ALA A C 1
ATOM 583 O O . ALA A 1 83 ? 7.318 6.324 11.447 1.00 89.12 83 ALA A O 1
ATOM 584 N N . TYR A 1 84 ? 5.802 5.326 10.136 1.00 91.19 84 TYR A N 1
ATOM 585 C CA . TYR A 1 84 ? 6.552 5.438 8.901 1.00 91.19 84 TYR A CA 1
ATOM 586 C C . TYR A 1 84 ? 5.622 5.856 7.770 1.00 91.19 84 TYR A C 1
ATOM 588 O O . TYR A 1 84 ? 4.418 5.579 7.784 1.00 91.19 84 TYR A O 1
ATOM 596 N N . LEU A 1 85 ? 6.196 6.532 6.782 1.00 93.31 85 LEU A N 1
ATOM 597 C CA . LEU A 1 85 ? 5.494 6.882 5.561 1.00 93.31 85 LEU A CA 1
ATOM 598 C C . LEU A 1 85 ? 5.797 5.815 4.510 1.00 93.31 85 LEU A C 1
ATOM 600 O O . LEU A 1 85 ? 6.947 5.628 4.125 1.00 93.31 85 LEU A O 1
ATOM 604 N N . ASP A 1 86 ? 4.768 5.107 4.058 1.00 92.69 86 ASP A N 1
ATOM 605 C CA . ASP A 1 86 ? 4.862 4.256 2.877 1.00 92.69 86 ASP A CA 1
ATOM 606 C C . ASP A 1 86 ? 4.378 5.035 1.650 1.00 92.69 86 ASP A C 1
ATOM 608 O O . ASP A 1 86 ? 3.423 5.810 1.752 1.00 92.69 86 ASP A O 1
ATOM 612 N N . TRP A 1 87 ? 5.006 4.843 0.489 1.00 93.06 87 TRP A N 1
ATOM 613 C CA . TRP A 1 87 ? 4.691 5.617 -0.708 1.00 93.06 87 TRP A CA 1
ATOM 614 C C . TRP A 1 87 ? 4.782 4.848 -2.024 1.00 93.06 87 TRP A C 1
ATOM 616 O O . TRP A 1 87 ? 5.541 3.894 -2.193 1.00 93.06 87 TRP A O 1
ATOM 626 N N . ASN A 1 88 ? 4.042 5.352 -3.008 1.00 94.06 88 ASN A N 1
ATOM 627 C CA . ASN A 1 88 ? 4.358 5.223 -4.422 1.00 94.06 88 ASN A CA 1
ATOM 628 C C . ASN A 1 88 ? 4.483 6.645 -4.974 1.00 94.06 88 ASN A C 1
ATOM 630 O O . ASN A 1 88 ? 3.532 7.421 -4.872 1.00 94.06 88 ASN A O 1
ATOM 634 N N . TRP A 1 89 ? 5.625 6.993 -5.560 1.00 92.38 89 TRP A N 1
ATOM 635 C CA . TRP A 1 89 ? 5.820 8.311 -6.159 1.00 92.38 89 TRP A CA 1
ATOM 636 C C . TRP A 1 89 ? 6.160 8.206 -7.641 1.00 92.38 89 TRP A C 1
ATOM 638 O O . TRP A 1 89 ? 6.690 7.197 -8.106 1.00 92.38 89 TRP A O 1
ATOM 648 N N . TYR A 1 90 ? 5.805 9.247 -8.383 1.00 90.88 90 TYR A N 1
ATOM 649 C CA . TYR A 1 90 ? 6.012 9.355 -9.822 1.00 90.88 90 TYR A CA 1
ATOM 650 C C . TYR A 1 90 ? 6.085 10.828 -10.227 1.00 90.88 90 TYR A C 1
ATOM 652 O O . TYR A 1 90 ? 5.647 11.710 -9.489 1.00 90.88 90 TYR A O 1
ATOM 660 N N . PHE A 1 91 ? 6.637 11.109 -11.406 1.00 89.69 91 PHE A N 1
ATOM 661 C CA . PHE A 1 91 ? 6.622 12.462 -11.960 1.00 89.69 91 PHE A CA 1
ATOM 662 C C . PHE A 1 91 ? 5.191 12.935 -12.195 1.00 89.69 91 PHE A C 1
ATOM 664 O O . PHE A 1 91 ? 4.388 12.213 -12.790 1.00 89.69 91 PHE A O 1
ATOM 671 N N . THR A 1 92 ? 4.877 14.158 -11.777 1.00 91.12 92 THR A N 1
ATOM 672 C CA . THR A 1 92 ? 3.543 14.730 -11.976 1.00 91.12 92 THR A CA 1
ATOM 673 C C . THR A 1 92 ? 3.193 14.778 -13.467 1.00 91.12 92 THR A C 1
ATOM 675 O O . THR A 1 92 ? 3.982 15.241 -14.286 1.00 91.12 92 THR A O 1
ATOM 678 N N . GLY A 1 93 ? 2.009 14.270 -13.826 1.00 88.81 93 GLY A N 1
ATOM 679 C CA . GLY A 1 93 ? 1.555 14.142 -15.219 1.00 88.81 93 GLY A CA 1
ATOM 680 C C . GLY A 1 93 ? 2.146 12.950 -15.988 1.00 88.81 93 GLY A C 1
ATOM 681 O O . GLY A 1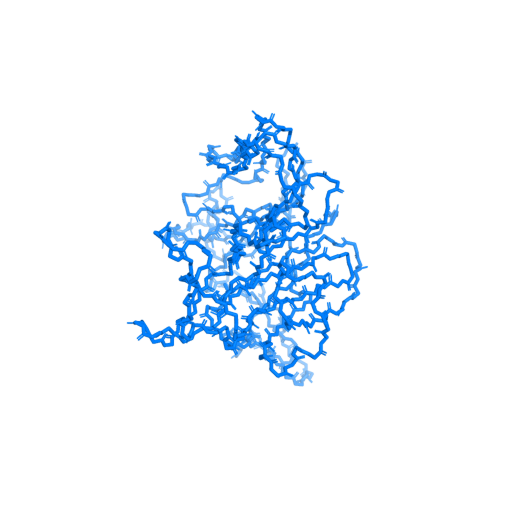 93 ? 1.741 12.697 -17.121 1.00 88.81 93 GLY A O 1
ATOM 682 N N . GLY A 1 94 ? 3.076 12.204 -15.387 1.00 88.31 94 GLY A N 1
ATOM 683 C CA . GLY A 1 94 ? 3.640 10.979 -15.944 1.00 88.31 94 GLY A CA 1
ATOM 684 C C . GLY A 1 94 ? 2.823 9.727 -15.618 1.00 88.31 94 GLY A C 1
ATOM 685 O O . GLY A 1 94 ? 1.825 9.756 -14.898 1.00 88.31 94 GLY A O 1
ATOM 686 N N . SER A 1 95 ? 3.274 8.588 -16.145 1.00 90.94 95 SER A N 1
ATOM 687 C CA . SER A 1 95 ? 2.734 7.282 -15.758 1.00 90.94 95 SER A CA 1
ATOM 688 C C . SER A 1 95 ? 3.116 6.928 -14.320 1.00 90.94 95 SER A C 1
ATOM 690 O O . SER A 1 95 ? 4.246 7.167 -13.895 1.00 90.94 95 SER A O 1
ATOM 692 N N . VAL A 1 96 ? 2.197 6.289 -13.596 1.00 93.62 96 VAL A N 1
ATOM 693 C CA . VAL A 1 96 ? 2.449 5.810 -12.233 1.00 93.62 96 VAL A CA 1
ATOM 694 C C . VAL A 1 96 ? 3.230 4.503 -12.303 1.00 93.62 96 VAL A C 1
ATOM 696 O O . VAL A 1 96 ? 2.706 3.479 -12.742 1.00 93.62 96 VAL A O 1
ATOM 699 N N . ILE A 1 97 ? 4.497 4.546 -11.899 1.00 92.75 97 ILE A N 1
ATOM 700 C CA . ILE A 1 97 ? 5.425 3.421 -12.008 1.00 92.75 97 ILE A CA 1
ATOM 701 C C . ILE A 1 97 ? 6.059 3.165 -10.640 1.00 92.75 97 ILE A C 1
ATOM 703 O O . ILE A 1 97 ? 6.615 4.084 -10.043 1.00 92.75 97 ILE A O 1
ATOM 707 N N . TRP A 1 98 ? 5.978 1.928 -10.145 1.00 92.75 98 TRP A N 1
ATOM 708 C CA . TRP A 1 98 ? 6.530 1.544 -8.845 1.00 92.75 98 TRP A CA 1
ATOM 709 C C . TRP A 1 98 ? 7.368 0.256 -8.912 1.00 92.75 98 TRP A C 1
ATOM 711 O O . TRP A 1 98 ? 6.868 -0.757 -9.399 1.00 92.75 98 TRP A O 1
ATOM 721 N N . PRO A 1 99 ? 8.601 0.231 -8.379 1.00 90.88 99 PRO A N 1
ATOM 722 C CA . PRO A 1 99 ? 9.405 1.391 -7.992 1.00 90.88 99 PRO A CA 1
ATOM 723 C C . PRO A 1 99 ? 9.610 2.343 -9.185 1.00 90.88 99 PRO A C 1
ATOM 725 O O . PRO A 1 99 ? 9.458 1.912 -10.331 1.00 90.88 99 PRO A O 1
ATOM 728 N N . PRO A 1 100 ? 9.940 3.622 -8.936 1.00 86.12 100 PRO A N 1
ATOM 729 C CA . PRO A 1 100 ? 10.108 4.618 -9.987 1.00 86.12 100 PRO A CA 1
ATOM 730 C C . PRO A 1 100 ? 11.098 4.141 -11.052 1.00 86.12 100 PRO A C 1
ATOM 732 O O . PRO A 1 100 ? 12.216 3.724 -10.747 1.00 86.12 100 PRO A O 1
ATOM 735 N N . ALA A 1 101 ? 10.676 4.206 -12.312 1.00 83.00 101 ALA A N 1
ATOM 736 C CA . ALA A 1 101 ? 11.481 3.856 -13.473 1.00 83.00 101 ALA A CA 1
ATOM 737 C C . ALA A 1 101 ? 11.209 4.851 -14.602 1.00 83.00 101 ALA A C 1
ATOM 739 O O . ALA A 1 101 ? 10.146 5.472 -14.660 1.00 83.00 101 ALA A O 1
ATOM 740 N N . THR A 1 102 ? 12.160 4.998 -15.521 1.00 75.69 102 THR A N 1
ATOM 741 C CA . THR A 1 102 ? 12.056 5.977 -16.606 1.00 75.69 102 THR A CA 1
ATOM 742 C C . THR A 1 102 ? 11.629 5.271 -17.889 1.00 75.69 102 THR A C 1
ATOM 744 O O . THR A 1 102 ? 12.173 4.234 -18.271 1.00 75.69 102 THR A O 1
ATOM 747 N N . THR A 1 103 ? 10.641 5.824 -18.588 1.00 70.56 103 THR A N 1
ATOM 748 C CA . THR A 1 103 ? 10.175 5.296 -19.883 1.00 70.56 103 THR A CA 1
ATOM 749 C C . THR A 1 103 ? 10.895 5.924 -21.075 1.00 70.56 103 THR A C 1
ATOM 751 O O . THR A 1 103 ? 10.812 5.393 -22.179 1.00 70.56 103 THR A O 1
ATOM 754 N N . GLY A 1 104 ? 11.632 7.019 -20.859 1.00 70.31 104 GLY A N 1
ATOM 755 C CA . GLY A 1 104 ? 12.294 7.803 -21.901 1.00 70.31 104 GLY A CA 1
ATOM 756 C C . GLY A 1 104 ? 13.661 8.341 -21.480 1.00 70.31 104 GLY A C 1
ATOM 757 O O . GLY A 1 104 ? 14.161 8.042 -20.394 1.00 70.31 104 GLY A O 1
ATOM 758 N N . GLN A 1 105 ? 14.302 9.101 -22.370 1.00 64.62 105 GLN A N 1
ATOM 759 C CA . GLN A 1 105 ? 15.550 9.788 -22.033 1.00 64.62 105 GLN A CA 1
ATOM 760 C C . GLN A 1 105 ? 15.301 10.727 -20.855 1.00 64.62 105 GLN A C 1
ATOM 762 O O . GLN A 1 105 ? 14.337 11.490 -20.853 1.00 64.62 105 GLN A O 1
ATOM 767 N N . VAL A 1 106 ? 16.165 10.643 -19.855 1.00 66.38 106 VAL A N 1
ATOM 768 C CA . VAL A 1 106 ? 16.158 11.569 -18.729 1.00 66.38 106 VAL A CA 1
ATOM 769 C C . VAL A 1 106 ? 17.144 12.678 -19.066 1.00 66.38 106 VAL A C 1
ATOM 771 O O . VAL A 1 106 ? 18.245 12.387 -19.535 1.00 66.38 106 VAL A O 1
ATOM 774 N N . ALA A 1 107 ? 16.755 13.937 -18.866 1.00 67.75 107 ALA A N 1
ATOM 775 C CA . ALA A 1 107 ? 17.672 15.048 -19.078 1.00 67.75 107 ALA A CA 1
ATOM 776 C C . ALA A 1 107 ? 18.896 14.901 -18.161 1.00 67.75 107 ALA A C 1
ATOM 778 O O . ALA A 1 107 ? 18.781 14.430 -17.023 1.00 67.75 107 ALA A O 1
ATOM 779 N N . ALA A 1 108 ? 20.066 15.310 -18.655 1.00 65.19 108 ALA A N 1
ATOM 780 C CA . ALA A 1 108 ? 21.273 15.360 -17.840 1.00 65.19 108 ALA A CA 1
ATOM 781 C C . ALA A 1 108 ? 20.996 16.127 -16.533 1.00 65.19 108 ALA A C 1
ATOM 783 O O . ALA A 1 108 ? 20.317 17.153 -16.554 1.00 65.19 108 ALA A O 1
ATOM 784 N N . ASN A 1 109 ? 21.516 15.619 -15.413 1.00 66.81 109 ASN A N 1
ATOM 785 C CA . ASN A 1 109 ? 21.352 16.195 -14.071 1.00 66.81 109 ASN A CA 1
ATOM 786 C C . ASN A 1 109 ? 19.912 16.199 -13.523 1.00 66.81 109 ASN A C 1
ATOM 788 O O . ASN A 1 109 ? 19.616 16.952 -12.599 1.00 66.81 109 ASN A O 1
ATOM 792 N N . THR A 1 110 ? 19.013 15.361 -14.051 1.00 72.50 110 THR A N 1
ATOM 793 C CA . THR A 1 110 ? 17.715 15.149 -13.393 1.00 72.50 110 THR A CA 1
ATOM 794 C C . THR A 1 110 ? 17.927 14.320 -12.133 1.00 72.50 110 THR A C 1
ATOM 796 O O . THR A 1 110 ? 18.084 13.099 -12.195 1.00 72.50 110 THR A O 1
ATOM 799 N N . GLU A 1 111 ? 17.924 14.988 -10.989 1.00 74.81 111 GLU A N 1
ATOM 800 C CA . GLU A 1 111 ? 17.874 14.341 -9.684 1.00 74.81 111 GLU A CA 1
ATOM 801 C C . GLU A 1 111 ? 16.426 14.203 -9.221 1.00 74.81 111 GLU A C 1
ATOM 803 O O . GLU A 1 111 ? 15.604 15.103 -9.436 1.00 74.81 111 GLU A O 1
ATOM 808 N N . ASN A 1 112 ? 16.137 13.072 -8.579 1.00 76.19 112 ASN A N 1
ATOM 809 C CA . ASN A 1 112 ? 14.891 12.830 -7.872 1.00 76.19 112 ASN A CA 1
ATOM 810 C C . ASN A 1 112 ? 15.235 12.334 -6.481 1.00 76.19 112 ASN A C 1
ATOM 812 O O . ASN A 1 112 ? 16.005 11.384 -6.338 1.00 76.19 112 ASN A O 1
ATOM 816 N N . GLY A 1 113 ? 14.601 12.919 -5.482 1.00 82.56 113 GLY A N 1
ATOM 817 C CA . GLY A 1 113 ? 14.690 12.435 -4.123 1.00 82.56 113 GLY A CA 1
ATOM 818 C C . GLY A 1 113 ? 13.441 12.829 -3.363 1.00 82.56 113 GLY A C 1
ATOM 819 O O . GLY A 1 113 ? 12.803 13.849 -3.640 1.00 82.56 113 GLY A O 1
ATOM 820 N N . LEU A 1 114 ? 13.061 11.949 -2.448 1.00 90.62 114 LEU A N 1
ATOM 821 C CA . LEU A 1 114 ? 11.935 12.149 -1.565 1.00 90.62 114 LEU A CA 1
ATOM 822 C C . LEU A 1 114 ? 12.403 11.831 -0.156 1.00 90.62 114 LEU A C 1
ATOM 824 O O . LEU A 1 114 ? 12.896 10.737 0.116 1.00 90.62 114 LEU A O 1
ATOM 828 N N . GLU A 1 115 ? 12.232 12.804 0.722 1.00 94.81 115 GLU A N 1
ATOM 829 C CA . GLU A 1 115 ? 12.574 12.705 2.133 1.00 94.81 115 GLU A CA 1
ATOM 830 C C . GLU A 1 115 ? 11.359 13.103 2.965 1.00 94.81 115 GLU A C 1
ATOM 832 O O . GLU A 1 115 ? 10.445 13.773 2.477 1.00 94.81 115 GLU A O 1
ATOM 837 N N . TYR A 1 116 ? 11.329 12.706 4.234 1.00 95.25 116 TYR A N 1
ATOM 838 C CA . TYR A 1 116 ? 10.308 13.191 5.151 1.00 95.25 116 TYR A CA 1
ATOM 839 C C . TYR A 1 116 ? 10.841 13.372 6.566 1.00 95.25 116 TYR A C 1
ATOM 841 O O . TYR A 1 116 ? 11.772 12.694 6.996 1.00 95.25 116 TYR A O 1
ATOM 849 N N . SER A 1 117 ? 10.197 14.273 7.301 1.00 94.56 117 SER A N 1
ATOM 850 C CA . SER A 1 117 ? 10.387 14.456 8.736 1.00 94.56 117 SER A CA 1
ATOM 851 C C . SER A 1 117 ? 9.044 14.356 9.458 1.00 94.56 117 SER A C 1
ATOM 853 O O . SER A 1 117 ? 7.992 14.629 8.878 1.00 94.56 117 SER A O 1
ATOM 855 N N . ILE A 1 118 ? 9.071 13.936 10.722 1.00 91.94 118 ILE A N 1
ATOM 856 C CA . ILE A 1 118 ? 7.886 13.834 11.581 1.00 91.94 118 ILE A CA 1
ATOM 857 C C . ILE A 1 118 ? 8.071 14.785 12.761 1.00 91.94 118 ILE A C 1
ATOM 859 O O . ILE A 1 118 ? 9.091 14.735 13.445 1.00 91.94 118 ILE A O 1
ATOM 863 N N . SER A 1 119 ? 7.078 15.636 13.013 1.00 91.00 119 SER A N 1
ATOM 864 C CA . SER A 1 119 ? 7.035 16.525 14.174 1.00 91.00 119 SER A CA 1
ATOM 865 C C . SER A 1 119 ? 5.609 16.629 14.710 1.00 91.00 119 SER A C 1
ATOM 867 O O . SER A 1 119 ? 4.703 17.109 14.026 1.00 91.00 119 SER A O 1
ATOM 869 N N . GLY A 1 120 ? 5.395 16.161 15.943 1.00 88.88 120 GLY A N 1
ATOM 870 C CA . GLY A 1 120 ? 4.079 16.157 16.583 1.00 88.88 120 GLY A CA 1
ATOM 871 C C . GLY A 1 120 ? 3.053 15.332 15.798 1.00 88.88 120 GLY A C 1
ATOM 872 O O . GLY A 1 120 ? 3.163 14.113 15.709 1.00 88.88 120 GLY A O 1
ATOM 873 N N . SER A 1 121 ? 2.034 15.993 15.248 1.00 90.94 121 SER A N 1
ATOM 874 C CA . SER A 1 121 ? 1.004 15.378 14.398 1.00 90.94 121 SER A CA 1
ATOM 875 C C . SER A 1 121 ? 1.246 15.571 12.897 1.00 90.94 121 SER A C 1
ATOM 877 O O . SER A 1 121 ? 0.393 15.197 12.094 1.00 90.94 121 SER A O 1
ATOM 879 N N . THR A 1 122 ? 2.387 16.131 12.495 1.00 94.94 122 THR A N 1
ATOM 880 C CA . THR A 1 122 ? 2.656 16.503 11.102 1.00 94.94 122 THR A CA 1
ATOM 881 C C . THR A 1 122 ? 3.827 15.716 10.531 1.00 94.94 122 THR A C 1
ATOM 883 O O . THR A 1 122 ? 4.897 15.640 11.134 1.00 94.94 122 THR A O 1
ATOM 886 N N . VAL A 1 123 ? 3.632 15.175 9.330 1.00 96.38 123 VAL A N 1
ATOM 887 C CA . VAL A 1 123 ? 4.706 14.696 8.457 1.00 96.38 123 VAL A CA 1
ATOM 888 C C . VAL A 1 123 ? 4.970 15.757 7.400 1.00 96.38 123 VAL A C 1
ATOM 890 O O . VAL A 1 123 ? 4.055 16.123 6.666 1.00 96.38 123 VAL A O 1
ATOM 893 N N . THR A 1 124 ? 6.204 16.236 7.289 1.00 97.44 124 THR A N 1
ATOM 894 C CA . THR A 1 124 ? 6.611 17.111 6.184 1.00 97.44 124 THR A CA 1
ATOM 895 C C . THR A 1 124 ? 7.334 16.270 5.150 1.00 97.44 124 THR A C 1
ATOM 897 O O . THR A 1 124 ? 8.358 15.668 5.463 1.00 97.44 124 THR A O 1
ATOM 900 N N . VAL A 1 125 ? 6.800 16.216 3.932 1.00 97.56 125 VAL A N 1
ATOM 901 C CA . VAL A 1 125 ? 7.384 15.484 2.802 1.00 97.56 125 VAL A CA 1
ATOM 902 C C . VAL A 1 125 ? 8.103 16.477 1.899 1.00 97.56 125 VAL A C 1
ATOM 904 O O . VAL A 1 125 ? 7.508 17.475 1.495 1.00 97.56 125 VAL A O 1
ATOM 907 N N . TYR A 1 126 ? 9.365 16.204 1.581 1.00 97.19 126 TYR A N 1
ATOM 908 C CA . TYR A 1 126 ? 10.238 17.051 0.774 1.00 97.19 126 TYR A CA 1
ATOM 909 C C . TYR A 1 126 ? 10.496 16.394 -0.577 1.00 97.19 126 TYR A C 1
ATOM 911 O O . TYR A 1 126 ? 10.825 15.211 -0.647 1.00 97.19 126 TYR A O 1
ATOM 919 N N . ASN A 1 127 ? 10.382 17.178 -1.643 1.00 95.69 127 ASN A N 1
ATOM 920 C CA . ASN A 1 127 ? 10.891 16.820 -2.956 1.00 95.69 127 ASN A CA 1
ATOM 921 C C . ASN A 1 127 ? 12.263 17.473 -3.120 1.00 95.69 127 ASN A C 1
ATOM 923 O O . ASN A 1 127 ? 12.351 18.675 -3.364 1.00 95.69 127 ASN A O 1
ATOM 927 N N . THR A 1 128 ? 13.328 16.688 -2.984 1.00 93.94 128 THR A N 1
ATOM 928 C CA . THR A 1 128 ? 14.708 17.162 -3.181 1.00 93.94 128 THR A CA 1
ATOM 929 C C . THR A 1 128 ? 15.121 17.134 -4.654 1.00 93.94 128 THR A C 1
ATOM 931 O O . THR A 1 128 ? 16.220 17.553 -5.005 1.00 93.94 128 THR A O 1
ATOM 934 N N . GLY A 1 129 ? 14.227 16.668 -5.531 1.00 90.62 129 GLY A N 1
ATOM 935 C CA . GLY A 1 129 ? 14.445 16.582 -6.962 1.00 90.62 129 GLY A CA 1
ATOM 936 C C . GLY A 1 129 ? 14.198 17.876 -7.736 1.00 90.62 129 GLY A C 1
ATOM 937 O O . GLY A 1 129 ? 13.648 18.869 -7.255 1.00 90.62 129 GLY A O 1
ATOM 938 N N . SER A 1 130 ? 14.573 17.806 -9.010 1.00 89.69 130 SER A N 1
ATOM 939 C CA . SER A 1 130 ? 14.513 18.901 -9.991 1.00 89.69 130 SER A CA 1
ATOM 940 C C . SER A 1 130 ? 13.191 18.987 -10.768 1.00 89.69 130 SER A C 1
ATOM 942 O O . SER A 1 130 ? 12.980 19.928 -11.533 1.00 89.69 130 SER A O 1
ATOM 944 N N . ALA A 1 131 ? 12.280 18.032 -10.568 1.00 89.25 131 ALA A N 1
ATOM 945 C CA . ALA A 1 131 ? 10.976 17.977 -11.222 1.00 89.25 131 ALA A CA 1
ATOM 946 C C . ALA A 1 131 ? 9.851 17.807 -10.196 1.00 89.25 131 ALA A C 1
ATOM 948 O O . ALA A 1 131 ? 10.068 17.270 -9.113 1.00 89.25 131 ALA A O 1
ATOM 949 N N . SER A 1 132 ? 8.638 18.242 -10.545 1.00 92.12 132 SER A N 1
ATOM 950 C CA . SER A 1 132 ? 7.464 18.031 -9.690 1.00 92.12 132 SER A CA 1
ATOM 951 C C . SER A 1 132 ? 7.103 16.548 -9.618 1.00 92.12 132 SER A C 1
ATOM 953 O O . SER A 1 132 ? 7.101 15.847 -10.637 1.00 92.12 132 SER A O 1
ATOM 955 N N . ILE A 1 133 ? 6.770 16.087 -8.415 1.00 93.25 133 ILE A N 1
ATOM 956 C CA . ILE A 1 133 ? 6.383 14.702 -8.152 1.00 93.25 133 ILE A CA 1
ATOM 957 C C . ILE A 1 133 ? 5.001 14.637 -7.519 1.00 93.25 133 ILE A C 1
ATOM 959 O O . ILE A 1 133 ? 4.589 15.517 -6.762 1.00 93.25 133 ILE A O 1
ATOM 963 N N . THR A 1 134 ? 4.301 13.549 -7.803 1.00 94.94 134 THR A N 1
ATOM 964 C CA . THR A 1 134 ? 3.067 13.175 -7.125 1.00 94.94 134 THR A CA 1
ATOM 965 C C . THR A 1 134 ? 3.340 11.941 -6.273 1.00 94.94 134 THR A C 1
ATOM 967 O O . THR A 1 134 ? 3.973 10.984 -6.721 1.00 94.94 134 THR A O 1
ATOM 970 N N . VAL A 1 135 ? 2.891 11.987 -5.022 1.00 95.56 135 VAL A N 1
ATOM 971 C CA . VAL A 1 135 ? 3.154 10.983 -3.991 1.00 95.56 135 VAL A CA 1
ATOM 972 C C . VAL A 1 135 ? 1.821 10.451 -3.497 1.00 95.56 135 VAL A C 1
ATOM 974 O O . VAL A 1 135 ? 1.059 11.171 -2.852 1.00 95.56 135 VAL A O 1
ATOM 977 N N . ARG A 1 136 ? 1.556 9.174 -3.765 1.00 95.88 136 ARG A N 1
ATOM 978 C CA . ARG A 1 136 ? 0.531 8.406 -3.056 1.00 95.88 136 ARG A CA 1
ATOM 979 C C . ARG A 1 136 ? 1.158 7.904 -1.775 1.00 95.88 136 ARG A C 1
ATOM 981 O O . ARG A 1 136 ? 2.241 7.324 -1.840 1.00 95.88 136 ARG A O 1
ATOM 988 N N . TYR A 1 137 ? 0.512 8.119 -0.639 1.00 95.50 137 TYR A N 1
ATOM 989 C CA . TYR A 1 137 ? 1.105 7.823 0.659 1.00 95.50 137 TYR A CA 1
ATOM 990 C C . TYR A 1 137 ? 0.147 7.097 1.600 1.00 95.50 137 TYR A C 1
ATOM 992 O O . TYR A 1 137 ? -1.072 7.259 1.529 1.00 95.50 137 TYR A O 1
ATOM 1000 N N . MET A 1 138 ? 0.733 6.341 2.527 1.00 95.56 138 MET A N 1
ATOM 1001 C CA . MET A 1 138 ? 0.083 5.802 3.716 1.00 95.56 138 MET A CA 1
ATOM 1002 C C . MET A 1 138 ? 0.972 6.102 4.923 1.00 95.56 138 MET A C 1
ATOM 1004 O O . MET A 1 138 ? 2.092 5.603 5.020 1.00 95.56 138 MET A O 1
ATOM 1008 N N . LEU A 1 139 ? 0.479 6.928 5.843 1.00 94.69 139 LEU A N 1
ATOM 1009 C CA . LEU A 1 139 ? 1.098 7.139 7.144 1.00 94.69 139 LEU A CA 1
ATOM 1010 C C . LEU A 1 139 ? 0.687 5.991 8.058 1.00 94.69 139 LEU A C 1
ATOM 1012 O O . LEU A 1 139 ? -0.427 5.958 8.591 1.00 94.69 139 LEU A O 1
ATOM 1016 N N . CYS A 1 140 ? 1.592 5.038 8.205 1.00 92.81 140 CYS A N 1
ATOM 1017 C CA . CYS A 1 140 ? 1.388 3.834 8.982 1.00 92.81 140 CYS A CA 1
ATOM 1018 C C . CYS A 1 140 ? 1.991 4.018 10.368 1.00 92.81 140 CYS A C 1
ATOM 1020 O O . CYS A 1 140 ? 3.088 4.545 10.499 1.00 92.81 140 CYS A O 1
ATOM 1022 N N . ALA A 1 141 ? 1.305 3.543 11.397 1.00 88.94 141 ALA A N 1
ATOM 1023 C CA . ALA A 1 141 ? 1.839 3.473 12.745 1.00 88.94 141 ALA A CA 1
ATOM 1024 C C . ALA A 1 141 ? 1.793 2.033 13.243 1.00 88.94 141 ALA A C 1
ATOM 1026 O O . ALA A 1 141 ? 0.725 1.406 13.271 1.00 88.94 141 ALA A O 1
ATOM 1027 N N . ASP A 1 142 ? 2.961 1.530 13.642 1.00 76.12 142 ASP A N 1
ATOM 1028 C CA . ASP A 1 142 ? 3.045 0.327 14.460 1.00 76.12 142 ASP A CA 1
ATOM 1029 C C . ASP A 1 142 ? 2.925 0.685 15.949 1.00 76.12 142 ASP A C 1
ATOM 1031 O O . ASP A 1 142 ? 3.112 1.834 16.352 1.00 76.12 142 ASP A O 1
ATOM 1035 N N . ASN A 1 143 ? 2.567 -0.282 16.781 1.00 63.75 143 ASN A N 1
ATOM 1036 C CA . ASN A 1 143 ? 2.138 -0.051 18.154 1.00 63.75 143 ASN A CA 1
ATOM 1037 C C . ASN A 1 143 ? 3.249 -0.324 19.184 1.00 63.75 143 ASN A C 1
ATOM 1039 O O . ASN A 1 143 ? 3.053 -1.143 20.084 1.00 63.75 143 ASN A O 1
ATOM 1043 N N . GLU A 1 144 ? 4.381 0.382 19.124 1.00 59.06 144 GLU A N 1
ATOM 1044 C CA . GLU A 1 144 ? 5.413 0.290 20.183 1.00 59.06 144 GLU A CA 1
ATOM 1045 C C . GLU A 1 144 ? 5.059 1.013 21.488 1.00 59.06 144 GLU A C 1
ATOM 1047 O O . GLU A 1 144 ? 5.865 1.055 22.417 1.00 59.06 144 GLU A O 1
ATOM 1052 N N . ASP A 1 145 ? 3.828 1.505 21.643 1.00 58.38 145 ASP A N 1
ATOM 1053 C CA . ASP A 1 145 ? 3.305 1.799 22.975 1.00 58.38 145 ASP A CA 1
ATOM 1054 C C . ASP A 1 145 ? 3.126 0.453 23.715 1.00 58.38 145 ASP A C 1
ATOM 1056 O O . ASP A 1 145 ? 2.080 -0.208 23.678 1.00 58.38 145 ASP A O 1
ATOM 1060 N N . SER A 1 146 ? 4.216 -0.026 24.319 1.00 61.22 146 SER A N 1
ATOM 1061 C CA . SER A 1 146 ? 4.356 -1.381 24.863 1.00 61.22 146 SER A CA 1
ATOM 1062 C C . SER A 1 146 ? 3.397 -1.664 26.020 1.00 61.22 146 SER A C 1
ATOM 1064 O O . SER A 1 146 ? 3.092 -2.833 26.282 1.00 61.22 146 SER A O 1
ATOM 1066 N N . THR A 1 147 ? 2.802 -0.618 26.603 1.00 79.81 147 THR A N 1
ATOM 1067 C CA . THR A 1 147 ? 1.820 -0.733 27.683 1.00 79.81 147 THR A CA 1
ATOM 1068 C C . THR A 1 147 ? 0.497 -0.033 27.338 1.00 79.81 147 THR A C 1
ATOM 1070 O O . THR A 1 147 ? 0.500 1.172 27.046 1.00 79.81 147 THR A O 1
ATOM 1073 N N . PRO A 1 148 ? -0.634 -0.765 27.415 1.00 85.00 148 PRO A N 1
ATOM 1074 C CA . PRO A 1 148 ? -1.991 -0.211 27.401 1.00 85.00 148 PRO A CA 1
ATOM 1075 C C . PRO A 1 148 ? -2.165 0.993 28.325 1.00 85.00 148 PRO A C 1
ATOM 1077 O O . PRO A 1 148 ? -1.564 1.022 29.398 1.00 85.00 148 PRO A O 1
ATOM 1080 N N . SER A 1 149 ? -3.040 1.939 27.973 1.00 89.62 149 SER A N 1
ATOM 1081 C CA . SER A 1 149 ? -3.592 2.802 29.023 1.00 89.62 149 SER A CA 1
ATOM 1082 C C . SER A 1 149 ? -4.605 2.005 29.852 1.00 89.62 149 SER A C 1
ATOM 1084 O O . SER A 1 149 ? -5.124 0.983 29.397 1.00 89.62 149 SER A O 1
ATOM 1086 N N . THR A 1 150 ? -4.872 2.444 31.081 1.00 92.12 150 THR A N 1
ATOM 1087 C CA . THR A 1 150 ? -5.759 1.738 32.017 1.00 92.12 150 THR A CA 1
ATOM 1088 C C . THR A 1 150 ? -6.671 2.708 32.773 1.00 92.12 150 THR A C 1
ATOM 1090 O O . THR A 1 150 ? -6.503 3.928 32.696 1.00 92.12 150 THR A O 1
ATOM 1093 N N . GLY A 1 151 ? -7.646 2.163 33.507 1.00 88.81 151 GLY A N 1
ATOM 1094 C CA . GLY A 1 151 ? -8.480 2.908 34.456 1.00 88.81 151 GLY A CA 1
ATOM 1095 C C . GLY A 1 151 ? -9.729 3.559 33.862 1.00 88.81 151 GLY A C 1
ATOM 1096 O O . GLY A 1 151 ? -10.403 4.300 34.572 1.00 88.81 151 GLY A O 1
ATOM 1097 N N . GLY A 1 152 ? -10.047 3.304 32.590 1.00 90.44 152 GLY A N 1
ATOM 1098 C CA . GLY A 1 152 ? -11.290 3.776 31.975 1.00 90.44 152 GLY A CA 1
ATOM 1099 C C . GLY A 1 152 ? -12.355 2.689 31.857 1.00 90.44 152 GLY A C 1
ATOM 1100 O O . GLY A 1 152 ? -12.101 1.503 32.066 1.00 90.44 152 GLY A O 1
ATOM 1101 N N . SER A 1 153 ? -13.568 3.119 31.522 1.00 91.38 153 SER A N 1
ATOM 1102 C CA . SER A 1 153 ? -14.754 2.258 31.407 1.00 91.38 153 SER A CA 1
ATOM 1103 C C . SER A 1 153 ? -15.464 2.392 30.060 1.00 91.38 153 SER A C 1
ATOM 1105 O O . SER A 1 153 ? -16.276 1.537 29.704 1.00 91.38 153 SER A O 1
ATOM 1107 N N . LYS A 1 154 ? -15.160 3.441 29.282 1.00 90.75 154 LYS A N 1
ATOM 1108 C CA . LYS A 1 154 ? -15.801 3.674 27.988 1.00 90.75 154 LYS A CA 1
ATOM 1109 C C . LYS A 1 154 ? -15.121 2.842 26.910 1.00 90.75 154 LYS A C 1
ATOM 1111 O O . LYS A 1 154 ? -13.912 2.926 26.705 1.00 90.75 154 LYS A O 1
ATOM 1116 N N . ILE A 1 155 ? -15.928 2.082 26.180 1.00 93.12 155 ILE A N 1
ATOM 1117 C CA . ILE A 1 155 ? -15.493 1.300 25.016 1.00 93.12 155 ILE A CA 1
ATOM 1118 C C . ILE A 1 155 ? -15.825 2.036 23.729 1.00 93.12 155 ILE A C 1
ATOM 1120 O O . ILE A 1 155 ? -14.962 2.198 22.872 1.00 93.12 155 ILE A O 1
ATOM 1124 N N . LEU A 1 156 ? -17.064 2.510 23.616 1.00 92.00 156 LEU A N 1
ATOM 1125 C CA . LEU A 1 156 ? -17.496 3.367 22.529 1.00 92.00 156 LEU A CA 1
ATOM 1126 C C . LEU A 1 156 ? -17.367 4.821 22.971 1.00 92.00 156 LEU A C 1
ATOM 1128 O O . LEU A 1 156 ? -17.856 5.207 24.035 1.00 92.00 156 LEU A O 1
ATOM 1132 N N . PHE A 1 157 ? -16.696 5.613 22.152 1.00 86.38 157 PHE A N 1
ATOM 1133 C CA . PHE A 1 157 ? -16.495 7.029 22.379 1.00 86.38 157 PHE A CA 1
ATOM 1134 C C . PHE A 1 157 ? -16.850 7.781 21.105 1.00 86.38 157 PHE A C 1
ATOM 1136 O O . PHE A 1 157 ? -16.368 7.426 20.034 1.00 86.38 157 PHE A O 1
ATOM 1143 N N . SER A 1 158 ? -17.658 8.825 21.235 1.00 91.00 158 SER A N 1
ATOM 1144 C CA . SER A 1 158 ? -17.911 9.774 20.156 1.00 91.00 158 SER A CA 1
ATOM 1145 C C . SER A 1 158 ? -17.445 11.152 20.602 1.00 91.00 158 SER A C 1
ATOM 1147 O O . SER A 1 158 ? -17.607 11.508 21.772 1.00 91.00 158 SER A O 1
ATOM 1149 N N . GLY A 1 159 ? -16.869 11.921 19.687 1.00 89.12 159 GLY A N 1
ATOM 1150 C CA . GLY A 1 159 ? -16.347 13.252 19.972 1.00 89.12 159 GLY A CA 1
ATOM 1151 C C . GLY A 1 159 ? -16.188 14.088 18.712 1.00 89.12 159 GLY A C 1
ATOM 1152 O O . GLY A 1 159 ? -16.603 13.678 17.635 1.00 89.12 159 GLY A O 1
ATOM 1153 N N . ASN A 1 160 ? -15.568 15.252 18.869 1.00 90.19 160 ASN A N 1
ATOM 1154 C CA . ASN A 1 160 ? -15.189 16.145 17.783 1.00 90.19 160 ASN A CA 1
ATOM 1155 C C . ASN A 1 160 ? -13.742 16.594 18.027 1.00 90.19 160 ASN A C 1
ATOM 1157 O O . ASN A 1 160 ? -13.392 16.943 19.156 1.00 90.19 160 ASN A O 1
ATOM 1161 N N . ASP A 1 161 ? -12.887 16.521 17.008 1.00 84.56 161 ASP A N 1
ATOM 1162 C CA . ASP A 1 161 ? -11.458 16.868 17.110 1.00 84.56 161 ASP A CA 1
ATOM 1163 C C . ASP A 1 161 ? -11.158 18.327 16.712 1.00 84.56 161 ASP A C 1
ATOM 1165 O O . ASP A 1 161 ? -9.999 18.712 16.560 1.00 84.56 161 ASP A O 1
ATOM 1169 N N . GLY A 1 162 ? -12.203 19.144 16.559 1.00 86.62 162 GLY A N 1
ATOM 1170 C CA . GLY A 1 162 ? -12.151 20.515 16.056 1.00 86.62 162 GLY A CA 1
ATOM 1171 C C . GLY A 1 162 ? -12.285 20.617 14.535 1.00 86.62 162 GLY A C 1
ATOM 1172 O O . GLY A 1 162 ? -12.474 21.720 14.026 1.00 86.62 162 GLY A O 1
ATOM 1173 N N . ILE A 1 163 ? -12.205 19.493 13.812 1.00 86.38 163 ILE A N 1
ATOM 1174 C CA . ILE A 1 163 ? -12.314 19.434 12.348 1.00 86.38 163 ILE A CA 1
ATOM 1175 C C . ILE A 1 163 ? -13.510 18.574 11.936 1.00 86.38 163 ILE A C 1
ATOM 1177 O O . ILE A 1 163 ? -14.259 18.954 11.038 1.00 86.38 163 ILE A O 1
ATOM 1181 N N . GLN A 1 164 ? -13.702 17.429 12.589 1.00 88.25 164 GLN A N 1
ATOM 1182 C CA . GLN A 1 164 ? -14.769 16.485 12.274 1.00 88.25 164 GLN A CA 1
ATOM 1183 C C . GLN A 1 164 ? -15.284 15.769 13.523 1.00 88.25 164 GLN A C 1
ATOM 1185 O O . GLN A 1 164 ? -14.567 15.580 14.512 1.00 88.25 164 GLN A O 1
ATOM 1190 N N . ASP A 1 165 ? -16.537 15.329 13.444 1.00 93.19 165 ASP A N 1
ATOM 1191 C CA . ASP A 1 165 ? -17.077 14.365 14.392 1.00 93.19 165 ASP A CA 1
ATOM 1192 C C . ASP A 1 165 ? -16.434 12.997 14.158 1.00 93.19 165 ASP A C 1
ATOM 1194 O O . ASP A 1 165 ? -16.163 12.594 13.024 1.00 93.19 165 ASP A O 1
ATOM 1198 N N . PHE A 1 166 ? -16.195 12.261 15.237 1.00 92.31 166 PHE A N 1
ATOM 1199 C CA . PHE A 1 166 ? -15.599 10.940 15.160 1.00 92.31 166 PHE A CA 1
ATOM 1200 C C . PHE A 1 166 ? -16.211 9.955 16.140 1.00 92.31 166 PHE A C 1
ATOM 1202 O O . PHE A 1 166 ? -16.722 10.320 17.200 1.00 92.31 166 PHE A O 1
ATOM 1209 N N . VAL A 1 167 ? -16.102 8.680 15.774 1.00 93.44 167 VAL A N 1
ATOM 1210 C CA . VAL A 1 167 ? -16.430 7.538 16.618 1.00 93.44 167 VAL A CA 1
ATOM 1211 C C . VAL A 1 167 ? -15.191 6.668 16.754 1.00 93.44 167 VAL A C 1
ATOM 1213 O O . VAL A 1 167 ? -14.507 6.350 15.782 1.00 93.44 167 VAL A O 1
ATOM 1216 N N . GLN A 1 168 ? -14.917 6.264 17.984 1.00 92.00 168 GLN A N 1
ATOM 1217 C CA . GLN A 1 168 ? -13.786 5.440 18.352 1.00 92.00 168 GLN A CA 1
ATOM 1218 C C . GLN A 1 168 ? -14.274 4.241 19.164 1.00 92.00 168 GLN A C 1
ATOM 1220 O O . GLN A 1 168 ? -15.047 4.381 20.114 1.00 92.00 168 GLN A O 1
ATOM 1225 N N . ILE A 1 169 ? -13.784 3.056 18.809 1.00 93.31 169 ILE A N 1
ATOM 1226 C CA . ILE A 1 169 ? -13.926 1.839 19.604 1.00 93.31 169 ILE A CA 1
ATOM 1227 C C . ILE A 1 169 ? -12.575 1.561 20.244 1.00 93.31 169 ILE A C 1
ATOM 1229 O O . ILE A 1 169 ? -11.567 1.390 19.553 1.00 93.31 169 ILE A O 1
ATOM 1233 N N . LYS A 1 170 ? -12.554 1.508 21.571 1.00 92.12 170 LYS A N 1
ATOM 1234 C CA . LYS A 1 170 ? -11.360 1.233 22.362 1.00 92.12 170 LYS A CA 1
ATOM 1235 C C . LYS A 1 170 ? -11.380 -0.173 22.940 1.00 92.12 170 LYS A C 1
ATOM 1237 O O . LYS A 1 170 ? -12.430 -0.777 23.141 1.00 92.12 170 LYS A O 1
ATOM 1242 N N . ARG A 1 171 ? -10.201 -0.660 23.301 1.00 92.06 171 ARG A N 1
ATOM 1243 C CA . ARG A 1 171 ? -10.043 -1.816 24.172 1.00 92.06 171 ARG A CA 1
ATOM 1244 C C . ARG A 1 171 ? -10.711 -1.548 25.536 1.00 92.06 171 ARG A C 1
ATOM 1246 O O . ARG A 1 171 ? -10.510 -0.465 26.100 1.00 92.06 171 ARG A O 1
ATOM 1253 N N . PRO A 1 172 ? -11.430 -2.531 26.098 1.00 93.94 172 PRO A N 1
ATOM 1254 C CA . PRO A 1 172 ? -11.951 -2.474 27.461 1.00 93.94 172 PRO A CA 1
ATOM 1255 C C . PRO A 1 172 ? -10.884 -2.145 28.513 1.00 93.94 172 PRO A C 1
ATOM 1257 O O . PRO A 1 172 ? -9.745 -2.599 28.426 1.00 93.94 172 PRO A O 1
ATOM 1260 N N . GLY A 1 173 ? -11.239 -1.328 29.505 1.00 92.56 173 GLY A N 1
ATOM 1261 C CA . GLY A 1 173 ? -10.327 -0.906 30.575 1.00 92.56 173 GLY A CA 1
ATOM 1262 C C . GLY A 1 173 ? -9.338 0.207 30.199 1.00 92.56 173 GLY A C 1
ATOM 1263 O O . GLY A 1 173 ? -8.668 0.731 31.089 1.00 92.56 173 GLY A O 1
ATOM 1264 N N . SER A 1 174 ? -9.246 0.598 28.920 1.00 92.31 174 SER A N 1
ATOM 1265 C CA . SER A 1 174 ? -8.377 1.700 28.471 1.00 92.31 174 SER A CA 1
ATOM 1266 C C . SER A 1 174 ? -8.840 3.061 28.987 1.00 92.31 174 SER A C 1
ATOM 1268 O O . SER A 1 174 ? -10.038 3.300 29.119 1.00 92.31 174 SER A O 1
ATOM 1270 N N . SER A 1 175 ? -7.898 3.976 29.223 1.00 91.06 175 SER A N 1
ATOM 1271 C CA . SER A 1 175 ? -8.159 5.318 29.755 1.00 91.06 175 SER A CA 1
ATOM 1272 C C . SER A 1 175 ? -9.191 6.087 28.924 1.00 91.06 175 SER A C 1
ATOM 1274 O O . SER A 1 175 ? -9.136 6.106 27.690 1.00 91.06 175 SER A O 1
ATOM 1276 N N . ASP A 1 176 ? -10.127 6.748 29.606 1.00 89.00 176 ASP A N 1
ATOM 1277 C CA . ASP A 1 176 ? -11.180 7.567 28.989 1.00 89.00 176 ASP A CA 1
ATOM 1278 C C . ASP A 1 176 ? -10.726 8.994 28.654 1.00 89.00 176 ASP A C 1
ATOM 1280 O O . ASP A 1 176 ? -11.398 9.676 27.885 1.00 89.00 176 ASP A O 1
ATOM 1284 N N . THR A 1 177 ? -9.599 9.439 29.214 1.00 85.94 177 THR A N 1
ATOM 1285 C CA . THR A 1 177 ? -9.053 10.796 29.037 1.00 85.94 177 THR A CA 1
ATOM 1286 C C . THR A 1 177 ? -7.702 10.810 28.326 1.00 85.94 177 THR A C 1
ATOM 1288 O O . THR A 1 177 ? -7.388 11.782 27.648 1.00 85.94 177 THR A O 1
ATOM 1291 N N . SER A 1 178 ? -6.928 9.729 28.435 1.00 85.88 178 SER A N 1
ATOM 1292 C CA . SER A 1 178 ? -5.581 9.603 27.865 1.00 85.88 178 SER A CA 1
ATOM 1293 C C . SER A 1 178 ? -5.454 8.309 27.061 1.00 85.88 178 SER A C 1
ATOM 1295 O O . SER A 1 178 ? -4.573 7.484 27.309 1.00 85.88 178 SER A O 1
ATOM 1297 N N . THR A 1 179 ? -6.383 8.094 26.126 1.00 86.25 179 THR A N 1
ATOM 1298 C CA . THR A 1 179 ? -6.363 6.929 25.233 1.00 86.25 179 THR A CA 1
ATOM 1299 C C . THR A 1 179 ? -5.102 6.936 24.371 1.00 86.25 179 THR A C 1
ATOM 1301 O O . THR A 1 179 ? -4.821 7.915 23.681 1.00 86.25 179 THR A O 1
ATOM 1304 N N . LYS A 1 180 ? -4.360 5.827 24.369 1.00 87.06 180 LYS A N 1
ATOM 1305 C CA . LYS A 1 180 ? -3.196 5.635 23.501 1.00 87.06 180 LYS A CA 1
ATOM 1306 C C . LYS A 1 180 ? -3.605 5.015 22.175 1.00 87.06 180 LYS A C 1
ATOM 1308 O O . LYS A 1 180 ? -4.596 4.292 22.089 1.00 87.06 180 LYS A O 1
ATOM 1313 N N . LEU A 1 181 ? -2.770 5.182 21.152 1.00 87.25 181 LEU A N 1
ATOM 1314 C CA . LEU A 1 181 ? -3.021 4.611 19.828 1.00 87.25 181 LEU A CA 1
ATOM 1315 C C . LEU A 1 181 ? -3.224 3.084 19.863 1.00 87.25 181 LEU A C 1
ATOM 1317 O O . LEU A 1 181 ? -4.068 2.550 19.146 1.00 87.25 181 LEU A O 1
ATOM 1321 N N . ARG A 1 182 ? -2.506 2.370 20.738 1.00 87.00 182 ARG A N 1
ATOM 1322 C CA . ARG A 1 182 ? -2.670 0.920 20.927 1.00 87.00 182 ARG A CA 1
ATOM 1323 C C . ARG A 1 182 ? -4.032 0.525 21.507 1.00 87.00 182 ARG A C 1
ATOM 1325 O O . ARG A 1 182 ? -4.483 -0.591 21.267 1.00 87.00 182 ARG A O 1
ATOM 1332 N N . ASP A 1 183 ? -4.668 1.400 22.281 1.00 89.19 183 ASP A N 1
ATOM 1333 C CA . ASP A 1 183 ? -5.991 1.136 22.852 1.00 89.19 183 ASP A CA 1
ATOM 1334 C C . ASP A 1 183 ? -7.095 1.223 21.800 1.00 89.19 183 ASP A C 1
ATOM 1336 O O . ASP A 1 183 ? -8.170 0.665 21.994 1.00 89.19 183 ASP A O 1
ATOM 1340 N N . ILE A 1 184 ? -6.843 1.925 20.698 1.00 90.38 184 ILE A N 1
ATOM 1341 C CA . ILE A 1 184 ? -7.816 2.152 19.639 1.00 90.38 184 ILE A CA 1
ATOM 1342 C C . ILE A 1 184 ? -7.908 0.900 18.761 1.00 90.38 184 ILE A C 1
ATOM 1344 O O . ILE A 1 184 ? -6.930 0.484 18.130 1.00 90.38 184 ILE A O 1
ATOM 1348 N N . LEU A 1 185 ? -9.101 0.313 18.708 1.00 91.38 185 LEU A N 1
ATOM 1349 C CA . LEU A 1 185 ? -9.440 -0.805 17.827 1.00 91.38 185 LEU A CA 1
ATOM 1350 C C . LEU A 1 185 ? -9.976 -0.295 16.488 1.00 91.38 185 LEU A C 1
ATOM 1352 O O . LEU A 1 185 ? -9.642 -0.842 15.442 1.00 91.38 185 LEU A O 1
ATOM 1356 N N . LEU A 1 186 ? -10.773 0.772 16.532 1.00 91.69 186 LEU A N 1
ATOM 1357 C CA . LEU A 1 186 ? -11.311 1.465 15.367 1.00 91.69 186 LEU A CA 1
ATOM 1358 C C . LEU A 1 186 ? -11.434 2.952 15.691 1.00 91.69 186 LEU A C 1
ATOM 1360 O O . LEU A 1 186 ? -11.828 3.304 16.800 1.00 91.69 186 LEU A O 1
ATOM 1364 N N . ASP A 1 187 ? -11.125 3.805 14.724 1.00 91.94 187 ASP A N 1
ATOM 1365 C CA . ASP A 1 187 ? -11.353 5.247 14.793 1.00 91.94 187 ASP A CA 1
ATOM 1366 C C . ASP A 1 187 ? -11.740 5.739 13.402 1.00 91.94 187 ASP A C 1
ATOM 1368 O O . ASP A 1 187 ? -11.032 5.456 12.433 1.00 91.94 187 ASP A O 1
ATOM 1372 N N . THR A 1 188 ? -12.866 6.440 13.291 1.00 92.88 188 THR A N 1
ATOM 1373 C CA . THR A 1 188 ? -13.389 6.907 11.998 1.00 92.88 188 THR A CA 1
ATOM 1374 C C . THR A 1 188 ? -12.527 7.987 11.348 1.00 92.88 188 THR A C 1
ATOM 1376 O O . THR A 1 188 ? -12.713 8.275 10.171 1.00 92.88 188 THR A O 1
ATOM 1379 N N . ARG A 1 189 ? -11.572 8.580 12.073 1.00 91.75 189 ARG A N 1
ATOM 1380 C CA . ARG A 1 189 ? -10.628 9.560 11.518 1.00 91.75 189 ARG A CA 1
ATOM 1381 C C . ARG A 1 189 ? -9.487 8.896 10.751 1.00 91.75 189 ARG A C 1
ATOM 1383 O O . ARG A 1 189 ? -8.836 9.552 9.937 1.00 91.75 189 ARG A O 1
ATOM 1390 N N . PHE A 1 190 ? -9.203 7.624 11.036 1.00 92.44 190 PHE A N 1
ATOM 1391 C CA . PHE A 1 190 ? -8.146 6.867 10.370 1.00 92.44 190 PHE A CA 1
ATOM 1392 C C . PHE A 1 190 ? -8.592 6.410 8.984 1.00 92.44 190 PHE A C 1
ATOM 1394 O O . PHE A 1 190 ? -9.770 6.180 8.721 1.00 92.44 190 PHE A O 1
ATOM 1401 N N . SER A 1 191 ? -7.631 6.260 8.075 1.00 92.38 191 SER A N 1
ATOM 1402 C CA . SER A 1 191 ? -7.924 5.827 6.711 1.00 92.38 191 SER A CA 1
ATOM 1403 C C . SER A 1 191 ? -8.152 4.317 6.661 1.00 92.38 191 SER A C 1
ATOM 1405 O O . SER A 1 191 ? -7.305 3.532 7.090 1.00 92.38 191 SER A O 1
ATOM 1407 N N . TYR A 1 192 ? -9.282 3.898 6.093 1.00 89.31 192 TYR A N 1
ATOM 1408 C CA . TYR A 1 192 ? -9.537 2.494 5.785 1.00 89.31 192 TYR A CA 1
ATOM 1409 C C . TYR A 1 192 ? -8.912 2.128 4.437 1.00 89.31 192 TYR A C 1
ATOM 1411 O O . TYR A 1 192 ? -9.311 2.660 3.405 1.00 89.31 192 TYR A O 1
ATOM 1419 N N . ILE A 1 193 ? -7.946 1.207 4.448 1.00 92.75 193 ILE A N 1
ATOM 1420 C CA . ILE A 1 193 ? -7.221 0.776 3.248 1.00 92.75 193 ILE A CA 1
ATOM 1421 C C . ILE A 1 193 ? -7.544 -0.695 2.933 1.00 92.75 193 ILE A C 1
ATOM 1423 O O . ILE A 1 193 ? -6.904 -1.597 3.484 1.00 92.75 193 ILE A O 1
ATOM 1427 N N . PRO A 1 194 ? -8.535 -0.983 2.069 1.00 91.94 194 PRO A N 1
ATOM 1428 C CA . PRO A 1 194 ? -8.816 -2.342 1.625 1.00 91.94 194 PRO A CA 1
ATOM 1429 C C . PRO A 1 194 ? -7.724 -2.876 0.692 1.00 91.94 194 PRO A C 1
ATOM 1431 O O . PRO A 1 194 ? -7.139 -2.138 -0.102 1.00 91.94 194 PRO A O 1
ATOM 1434 N N . ILE A 1 195 ? -7.512 -4.193 0.738 1.00 93.44 195 ILE A N 1
ATOM 1435 C CA . ILE A 1 195 ? -6.808 -4.928 -0.319 1.00 93.44 195 ILE A CA 1
ATOM 1436 C C . ILE A 1 195 ? -7.823 -5.210 -1.427 1.00 93.44 195 ILE A C 1
ATOM 1438 O O . ILE A 1 195 ? -8.804 -5.917 -1.211 1.00 93.44 195 ILE A O 1
ATOM 1442 N N . ILE A 1 196 ? -7.576 -4.652 -2.606 1.00 95.00 196 ILE A N 1
ATOM 1443 C CA . ILE A 1 196 ? -8.400 -4.793 -3.811 1.00 95.00 196 ILE A CA 1
ATOM 1444 C C . ILE A 1 196 ? -8.048 -6.079 -4.556 1.00 95.00 196 ILE A C 1
ATOM 1446 O O . ILE A 1 196 ? -8.924 -6.785 -5.048 1.00 95.00 196 ILE A O 1
ATOM 1450 N N . ALA A 1 197 ? -6.756 -6.385 -4.635 1.00 95.19 197 ALA A N 1
ATOM 1451 C CA . ALA A 1 197 ? -6.254 -7.621 -5.209 1.00 95.19 197 ALA A CA 1
ATOM 1452 C C . ALA A 1 197 ? -4.918 -7.989 -4.565 1.00 95.19 197 ALA A C 1
ATOM 1454 O O . ALA A 1 197 ? -4.100 -7.124 -4.256 1.00 95.19 197 ALA A O 1
ATOM 1455 N N . GLU A 1 198 ? -4.668 -9.281 -4.413 1.00 95.62 198 GLU A N 1
ATOM 1456 C CA . GLU A 1 198 ? -3.365 -9.816 -4.031 1.00 95.62 198 GLU A CA 1
ATOM 1457 C C . GLU A 1 198 ? -3.068 -11.076 -4.837 1.00 95.62 198 GLU A C 1
ATOM 1459 O O . GLU A 1 198 ? -3.974 -11.694 -5.401 1.00 95.62 198 GLU A O 1
ATOM 1464 N N . GLY A 1 199 ? -1.802 -11.473 -4.886 1.00 95.88 199 GLY A N 1
ATOM 1465 C CA . GLY A 1 199 ? -1.432 -12.695 -5.577 1.00 95.88 199 GLY A CA 1
ATOM 1466 C C . GLY A 1 199 ? 0.056 -12.984 -5.574 1.00 95.88 199 GLY A C 1
ATOM 1467 O O . GLY A 1 199 ? 0.875 -12.215 -5.065 1.00 95.88 199 GLY A O 1
ATOM 1468 N N . TRP A 1 200 ? 0.375 -14.134 -6.154 1.00 96.44 200 TRP A N 1
ATOM 1469 C CA . TRP A 1 200 ? 1.724 -14.558 -6.490 1.00 96.44 200 TRP A CA 1
ATOM 1470 C C . TRP A 1 200 ? 1.821 -14.689 -8.009 1.00 96.44 200 TRP A C 1
ATOM 1472 O O . TRP A 1 200 ? 0.962 -15.325 -8.614 1.00 96.44 200 TRP A O 1
ATOM 1482 N N . LEU A 1 201 ? 2.848 -14.085 -8.604 1.00 96.88 201 LEU A N 1
ATOM 1483 C CA . LEU A 1 201 ? 3.149 -14.170 -10.030 1.00 96.88 201 LEU A CA 1
ATOM 1484 C C . LEU A 1 201 ? 4.492 -14.857 -10.212 1.00 96.88 201 LEU A C 1
ATOM 1486 O O . LEU A 1 201 ? 5.527 -14.263 -9.915 1.00 96.88 201 LEU A O 1
ATOM 1490 N N . ALA A 1 202 ? 4.489 -16.083 -10.717 1.00 95.88 202 ALA A N 1
ATOM 1491 C CA . ALA A 1 202 ? 5.697 -16.725 -11.206 1.00 95.88 202 ALA A CA 1
ATOM 1492 C C . ALA A 1 202 ? 6.051 -16.205 -12.616 1.00 95.88 202 ALA A C 1
ATOM 1494 O O . ALA A 1 202 ? 5.171 -15.764 -13.360 1.00 95.88 202 ALA A O 1
ATOM 1495 N N . PRO A 1 203 ? 7.319 -16.309 -13.059 1.00 93.56 203 PRO A N 1
ATOM 1496 C CA . PRO A 1 203 ? 7.720 -15.953 -14.423 1.00 93.56 203 PRO A CA 1
ATOM 1497 C C . PRO A 1 203 ? 6.948 -16.679 -15.535 1.00 93.56 203 PRO A C 1
ATOM 1499 O O . PRO A 1 203 ? 6.906 -16.190 -16.667 1.00 93.56 203 PRO A O 1
ATOM 1502 N N . SER A 1 204 ? 6.367 -17.846 -15.238 1.00 95.31 204 SER A N 1
ATOM 1503 C CA . SER A 1 204 ? 5.493 -18.603 -16.142 1.00 95.31 204 SER A CA 1
ATOM 1504 C C . SER A 1 204 ? 4.118 -17.962 -16.332 1.00 95.31 204 SER A C 1
ATOM 1506 O O . SER A 1 204 ? 3.527 -18.117 -17.394 1.00 95.31 204 SER A O 1
ATOM 1508 N N . ASP A 1 205 ? 3.626 -17.218 -15.339 1.00 96.38 205 ASP A N 1
ATOM 1509 C CA . ASP A 1 205 ? 2.319 -16.550 -15.387 1.00 96.38 205 ASP A CA 1
ATOM 1510 C C . ASP A 1 205 ? 2.372 -15.264 -16.227 1.00 96.38 205 ASP A C 1
ATOM 1512 O O . ASP A 1 205 ? 1.349 -14.753 -16.691 1.00 96.38 205 ASP A O 1
ATOM 1516 N N . CYS A 1 206 ? 3.580 -14.732 -16.427 1.00 95.69 206 CYS A N 1
ATOM 1517 C CA . CYS A 1 206 ? 3.849 -13.511 -17.172 1.00 95.69 206 CYS A CA 1
ATOM 1518 C C . CYS A 1 206 ? 4.011 -13.774 -18.672 1.00 95.69 206 CYS A C 1
ATOM 1520 O O . CYS A 1 206 ? 5.118 -13.751 -19.216 1.00 95.69 206 CYS A O 1
ATOM 1522 N N . THR A 1 207 ? 2.880 -14.028 -19.329 1.00 95.75 207 THR A N 1
ATOM 1523 C CA . THR A 1 207 ? 2.788 -14.352 -20.760 1.00 95.75 207 THR A CA 1
ATOM 1524 C C . THR A 1 207 ? 2.615 -13.130 -21.665 1.00 95.75 207 THR A C 1
ATOM 1526 O O . THR A 1 207 ? 2.584 -13.275 -22.884 1.00 95.75 207 THR A O 1
ATOM 1529 N N . GLU A 1 208 ? 2.455 -11.928 -21.107 1.00 96.69 208 GLU A N 1
ATOM 1530 C CA . GLU A 1 208 ? 2.283 -10.701 -21.887 1.00 96.69 208 GLU A CA 1
ATOM 1531 C C . GLU A 1 208 ? 3.635 -10.068 -22.227 1.00 96.69 208 GLU A C 1
ATOM 1533 O O . GLU A 1 208 ? 4.587 -10.129 -21.444 1.00 96.69 208 GLU A O 1
ATOM 1538 N N . SER A 1 209 ? 3.701 -9.370 -23.362 1.00 91.12 209 SER A N 1
ATOM 1539 C CA . SER A 1 209 ? 4.855 -8.537 -23.696 1.00 91.12 209 SER A CA 1
ATOM 1540 C C . SER A 1 209 ? 5.009 -7.389 -22.701 1.00 91.12 209 SER A C 1
ATOM 1542 O O . SER A 1 209 ? 4.028 -6.747 -22.294 1.00 91.12 209 SER A O 1
ATOM 1544 N N . ALA A 1 210 ? 6.257 -7.094 -22.338 1.00 91.19 210 ALA A N 1
ATOM 1545 C CA . ALA A 1 210 ? 6.576 -5.923 -21.540 1.00 91.19 210 ALA A CA 1
ATOM 1546 C C . ALA A 1 210 ? 6.156 -4.633 -22.261 1.00 91.19 210 ALA A C 1
ATOM 1548 O O . ALA A 1 210 ? 6.195 -4.538 -23.484 1.00 91.19 210 ALA A O 1
ATOM 1549 N N . THR A 1 211 ? 5.742 -3.628 -21.488 1.00 91.94 211 THR A N 1
ATOM 1550 C CA . THR A 1 211 ? 5.317 -2.326 -22.041 1.00 91.94 211 THR A CA 1
ATOM 1551 C C . THR A 1 211 ? 6.500 -1.546 -22.613 1.00 91.94 211 THR A C 1
ATOM 1553 O O . THR A 1 211 ? 6.340 -0.724 -23.505 1.00 91.94 211 THR A O 1
ATOM 1556 N N . SER A 1 212 ? 7.693 -1.802 -22.085 1.00 88.50 212 SER A N 1
ATOM 1557 C CA . SER A 1 212 ? 8.951 -1.221 -22.525 1.00 88.50 212 SER A CA 1
ATOM 1558 C C . SER A 1 212 ? 10.059 -2.233 -22.267 1.00 88.50 212 SER A C 1
ATOM 1560 O O . SER A 1 212 ? 10.017 -2.938 -21.257 1.00 88.50 212 SER A O 1
ATOM 1562 N N . THR A 1 213 ? 11.083 -2.254 -23.119 1.00 84.38 213 THR A N 1
ATOM 1563 C CA . THR A 1 213 ? 12.322 -3.017 -22.879 1.00 84.38 213 THR A CA 1
ATOM 1564 C C . THR A 1 213 ? 13.031 -2.576 -21.594 1.00 84.38 213 THR A C 1
ATOM 1566 O O . THR A 1 213 ? 13.797 -3.334 -21.003 1.00 84.38 213 THR A O 1
ATOM 1569 N N . ARG A 1 214 ? 12.722 -1.369 -21.105 1.00 86.62 214 ARG A N 1
ATOM 1570 C CA . ARG A 1 214 ? 13.195 -0.828 -19.825 1.00 86.62 214 ARG A CA 1
ATOM 1571 C C . ARG A 1 214 ? 12.497 -1.419 -18.605 1.00 86.62 214 ARG A C 1
ATOM 1573 O O . ARG A 1 214 ? 12.928 -1.166 -17.492 1.00 86.62 214 ARG A O 1
ATOM 1580 N N . PHE A 1 215 ? 11.420 -2.180 -18.787 1.00 90.38 215 PHE A N 1
ATOM 1581 C CA . PHE A 1 215 ? 10.710 -2.838 -17.687 1.00 90.38 215 PHE A CA 1
ATOM 1582 C C . PHE A 1 215 ? 10.990 -4.343 -17.621 1.00 90.38 215 PHE A C 1
ATOM 1584 O O . PHE A 1 215 ? 10.522 -5.008 -16.702 1.00 90.38 215 PHE A O 1
ATOM 1591 N N . GLY A 1 216 ? 11.769 -4.878 -18.564 1.00 89.38 216 GLY A N 1
ATOM 1592 C CA . GLY A 1 216 ? 12.077 -6.301 -18.675 1.00 89.38 216 GLY A CA 1
ATOM 1593 C C . GLY A 1 216 ? 11.440 -6.934 -19.906 1.00 89.38 216 GLY A C 1
ATOM 1594 O O . GLY A 1 216 ? 11.109 -6.255 -20.877 1.00 89.38 216 GLY A O 1
ATOM 1595 N N . ASN A 1 217 ? 11.287 -8.253 -19.867 1.00 91.31 217 ASN A N 1
ATOM 1596 C CA . ASN A 1 217 ? 10.839 -9.077 -20.992 1.00 91.31 217 ASN A CA 1
ATOM 1597 C C . ASN A 1 217 ? 9.570 -9.889 -20.696 1.00 91.31 217 ASN A C 1
ATOM 1599 O O . ASN A 1 217 ? 8.982 -10.449 -21.619 1.00 91.31 217 ASN A O 1
ATOM 1603 N N . LYS A 1 218 ? 9.123 -9.931 -19.439 1.00 93.62 218 LYS A N 1
ATOM 1604 C CA . LYS A 1 218 ? 7.921 -10.643 -19.000 1.00 93.62 218 LYS A CA 1
ATOM 1605 C C . LYS A 1 218 ? 6.942 -9.677 -18.358 1.00 93.62 218 LYS A C 1
ATOM 1607 O O . LYS A 1 218 ? 7.357 -8.806 -17.595 1.00 93.62 218 LYS A O 1
ATOM 1612 N N . ALA A 1 219 ? 5.647 -9.839 -18.620 1.00 97.31 219 ALA A N 1
ATOM 1613 C CA . ALA A 1 219 ? 4.625 -9.060 -17.935 1.00 97.31 219 ALA A CA 1
ATOM 1614 C C . ALA A 1 219 ? 3.318 -9.819 -17.685 1.00 97.31 219 ALA A C 1
ATOM 1616 O O . ALA A 1 219 ? 2.997 -10.790 -18.373 1.00 97.31 219 ALA A O 1
ATOM 1617 N N . LYS A 1 220 ? 2.555 -9.344 -16.697 1.00 98.31 220 LYS A N 1
ATOM 1618 C CA . LYS A 1 220 ? 1.186 -9.776 -16.407 1.00 98.31 220 LYS A CA 1
ATOM 1619 C C . LYS A 1 220 ? 0.339 -8.595 -15.952 1.00 98.31 220 LYS A C 1
ATOM 1621 O O . LYS A 1 220 ? 0.736 -7.863 -15.047 1.00 98.31 220 LYS A O 1
ATOM 1626 N N . THR A 1 221 ? -0.843 -8.451 -16.535 1.00 98.50 221 THR A N 1
ATOM 1627 C CA . THR A 1 221 ? -1.837 -7.464 -16.121 1.00 98.50 221 THR A CA 1
ATOM 1628 C C . THR A 1 221 ? -2.826 -8.076 -15.136 1.00 98.50 221 THR A C 1
ATOM 1630 O O . THR A 1 221 ? -3.422 -9.123 -15.391 1.00 98.50 221 THR A O 1
ATOM 1633 N N . ILE A 1 222 ? -3.010 -7.395 -14.008 1.00 98.38 222 ILE A N 1
ATOM 1634 C CA . ILE A 1 222 ? -4.037 -7.675 -13.007 1.00 98.38 222 ILE A CA 1
ATOM 1635 C C . ILE A 1 222 ? -5.075 -6.565 -13.092 1.00 98.38 222 ILE A C 1
ATOM 1637 O O . ILE A 1 222 ? -4.795 -5.424 -12.726 1.00 98.38 222 ILE A O 1
ATOM 1641 N N . SER A 1 223 ? -6.261 -6.896 -13.596 1.00 98.00 223 SER A N 1
ATOM 1642 C CA . SER A 1 223 ? -7.385 -5.963 -13.687 1.00 98.00 223 SER A CA 1
ATOM 1643 C C . SER A 1 223 ? -8.260 -6.033 -12.441 1.00 98.00 223 SER A C 1
ATOM 1645 O O . SER A 1 223 ? -8.420 -7.095 -11.840 1.00 98.00 223 SER A O 1
ATOM 1647 N N . PHE A 1 224 ? -8.856 -4.905 -12.073 1.00 96.88 224 PHE A N 1
ATOM 1648 C CA . PHE A 1 224 ? -9.785 -4.793 -10.954 1.00 96.88 224 PHE A CA 1
ATOM 1649 C C . PHE A 1 224 ? -10.828 -3.708 -11.227 1.00 96.88 224 PHE A C 1
ATOM 1651 O O . PHE A 1 224 ? -10.626 -2.803 -12.037 1.00 96.88 224 PHE A O 1
ATOM 1658 N N . THR A 1 225 ? -11.957 -3.794 -10.525 1.00 95.06 225 THR A N 1
ATOM 1659 C CA . THR A 1 225 ? -12.985 -2.749 -10.573 1.00 95.06 225 THR A CA 1
ATOM 1660 C C . THR A 1 225 ? -12.609 -1.643 -9.603 1.00 95.06 225 THR A C 1
ATOM 1662 O O . THR A 1 225 ? -12.353 -1.922 -8.434 1.00 95.06 225 THR A O 1
ATOM 1665 N N . ASN A 1 226 ? -12.593 -0.398 -10.076 1.00 92.12 226 ASN A N 1
ATOM 1666 C CA . ASN A 1 226 ? -12.347 0.758 -9.227 1.00 92.12 226 ASN A CA 1
ATOM 1667 C C . ASN A 1 226 ? -13.648 1.500 -8.922 1.00 92.12 226 ASN A C 1
ATOM 1669 O O . ASN A 1 226 ? -14.280 2.053 -9.818 1.00 92.12 226 ASN A O 1
ATOM 1673 N N . THR A 1 227 ? -14.029 1.498 -7.646 1.00 87.31 227 THR A N 1
ATOM 1674 C CA . THR A 1 227 ? -15.255 2.108 -7.119 1.00 87.31 227 THR A CA 1
ATOM 1675 C C . THR A 1 227 ? -14.939 3.321 -6.239 1.00 87.31 227 THR A C 1
ATOM 1677 O O . THR A 1 227 ? -15.467 3.438 -5.136 1.00 87.31 227 THR A O 1
ATOM 1680 N N . GLY A 1 228 ? -14.043 4.203 -6.692 1.00 89.69 228 GLY A N 1
ATOM 1681 C CA . GLY A 1 228 ? -13.734 5.463 -6.000 1.00 89.69 228 GLY A CA 1
ATOM 1682 C C . GLY A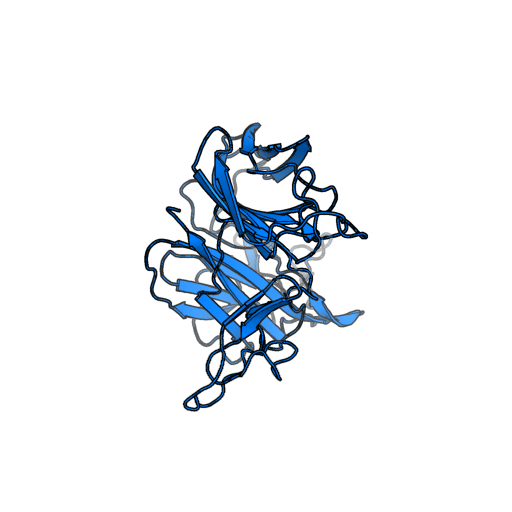 1 228 ? -12.489 5.424 -5.109 1.00 89.69 228 GLY A C 1
ATOM 1683 O O . GLY A 1 228 ? -12.452 6.080 -4.067 1.00 89.69 228 GLY A O 1
ATOM 1684 N N . PHE A 1 229 ? -11.456 4.680 -5.505 1.00 93.94 229 PHE A N 1
ATOM 1685 C CA . PHE A 1 229 ? -10.178 4.635 -4.794 1.00 93.94 229 PHE A CA 1
ATOM 1686 C C . PHE A 1 229 ? -8.981 4.933 -5.704 1.00 93.94 229 PHE A C 1
ATOM 1688 O O . PHE A 1 229 ? -9.026 4.761 -6.921 1.00 93.94 229 PHE A O 1
ATOM 1695 N N . ILE A 1 230 ? -7.872 5.349 -5.099 1.00 95.62 230 ILE A N 1
ATOM 1696 C CA . ILE A 1 230 ? -6.573 5.512 -5.754 1.00 95.62 230 ILE A CA 1
ATOM 1697 C C . ILE A 1 230 ? -5.762 4.229 -5.515 1.00 95.62 230 ILE A C 1
ATOM 1699 O O . ILE A 1 230 ? -5.505 3.887 -4.357 1.00 95.62 230 ILE A O 1
ATOM 1703 N N . PRO A 1 231 ? -5.352 3.494 -6.565 1.00 96.75 231 PRO A N 1
ATOM 1704 C CA . PRO A 1 231 ? -4.573 2.273 -6.393 1.00 96.75 231 PRO A CA 1
ATOM 1705 C C . PRO A 1 231 ? -3.184 2.552 -5.816 1.00 96.75 231 PRO A C 1
ATOM 1707 O O . PRO A 1 231 ? -2.440 3.395 -6.324 1.00 96.75 231 PRO A O 1
ATOM 1710 N N . PHE A 1 232 ? -2.816 1.797 -4.789 1.00 96.88 232 PHE A N 1
ATOM 1711 C CA . PHE A 1 232 ? -1.513 1.854 -4.139 1.00 96.88 232 PHE A CA 1
ATOM 1712 C C . PHE A 1 232 ? -0.906 0.453 -4.114 1.00 96.88 232 PHE A C 1
ATOM 1714 O O . PHE A 1 232 ? -1.514 -0.485 -3.602 1.00 96.88 232 PHE A O 1
ATOM 1721 N N . VAL A 1 233 ? 0.274 0.277 -4.702 1.00 96.50 233 VAL A N 1
ATOM 1722 C CA . VAL A 1 233 ? 0.872 -1.044 -4.909 1.00 96.50 233 VAL A CA 1
ATOM 1723 C C . VAL A 1 233 ? 2.033 -1.257 -3.963 1.00 96.50 233 VAL A C 1
ATOM 1725 O O . VAL A 1 233 ? 2.966 -0.458 -3.875 1.00 96.50 233 VAL A O 1
ATOM 1728 N N . LYS A 1 234 ? 2.017 -2.420 -3.321 1.00 94.50 234 LYS A N 1
ATOM 1729 C CA . LYS A 1 234 ? 3.182 -2.985 -2.658 1.00 94.50 234 LYS A CA 1
ATOM 1730 C C . LYS A 1 234 ? 3.481 -4.341 -3.252 1.00 94.50 234 LYS A C 1
ATOM 1732 O O . LYS A 1 234 ? 2.580 -5.122 -3.545 1.00 94.50 234 LYS A O 1
ATOM 1737 N N . MET A 1 235 ? 4.761 -4.625 -3.414 1.00 94.31 235 MET A N 1
ATOM 1738 C CA . MET A 1 235 ? 5.208 -5.921 -3.882 1.00 94.31 235 MET A CA 1
ATOM 1739 C C . MET A 1 235 ? 6.544 -6.283 -3.254 1.00 94.31 235 MET A C 1
ATOM 1741 O O . MET A 1 235 ? 7.286 -5.399 -2.831 1.00 94.31 235 MET A O 1
ATOM 1745 N N . ILE A 1 236 ? 6.814 -7.579 -3.182 1.00 94.00 236 ILE A N 1
ATOM 1746 C CA . ILE A 1 236 ? 8.086 -8.154 -2.759 1.00 94.00 236 ILE A CA 1
ATOM 1747 C C . ILE A 1 236 ? 8.475 -9.222 -3.780 1.00 94.00 236 ILE A C 1
ATOM 1749 O O . ILE A 1 236 ? 7.622 -9.943 -4.310 1.00 94.00 236 ILE A O 1
ATOM 1753 N N . VAL A 1 237 ? 9.762 -9.297 -4.085 1.00 93.06 237 VAL A N 1
ATOM 1754 C CA . VAL A 1 237 ? 10.299 -10.169 -5.125 1.00 93.06 237 VAL A CA 1
ATOM 1755 C C . VAL A 1 237 ? 11.008 -11.329 -4.459 1.00 93.06 237 VAL A C 1
ATOM 1757 O O . VAL A 1 237 ? 11.888 -11.121 -3.625 1.00 93.06 237 VAL A O 1
ATOM 1760 N N . LYS A 1 238 ? 10.649 -12.557 -4.829 1.00 92.81 238 LYS A N 1
ATOM 1761 C CA . LYS A 1 238 ? 11.478 -13.716 -4.498 1.00 92.81 238 LYS A CA 1
ATOM 1762 C C . LYS A 1 238 ? 12.558 -13.829 -5.556 1.00 92.81 238 LYS A C 1
ATOM 1764 O O . LYS A 1 238 ? 12.246 -13.847 -6.742 1.00 92.81 238 LYS A O 1
ATOM 1769 N N . GLN A 1 239 ? 13.798 -13.968 -5.136 1.00 88.12 239 GLN A N 1
ATOM 1770 C CA . GLN A 1 239 ? 14.931 -14.196 -6.024 1.00 88.12 239 GLN A CA 1
ATOM 1771 C C . GLN A 1 239 ? 15.862 -15.234 -5.405 1.00 88.12 239 GLN A C 1
ATOM 1773 O O . GLN A 1 239 ? 15.878 -15.414 -4.186 1.00 88.12 239 GLN A O 1
ATOM 1778 N N . ASN A 1 240 ? 16.611 -15.940 -6.242 1.00 81.94 240 ASN A N 1
ATOM 1779 C CA . ASN A 1 240 ? 17.716 -16.773 -5.790 1.00 81.94 240 ASN A CA 1
ATOM 1780 C C . ASN A 1 240 ? 18.997 -16.100 -6.241 1.00 81.94 240 ASN A C 1
ATOM 1782 O O . ASN A 1 240 ? 19.186 -15.975 -7.443 1.00 81.94 240 ASN A O 1
ATOM 1786 N N . THR A 1 241 ? 19.838 -15.657 -5.309 1.00 74.12 241 THR A N 1
ATOM 1787 C CA . THR A 1 241 ? 21.123 -15.080 -5.696 1.00 74.12 241 THR A CA 1
ATOM 1788 C C . THR A 1 241 ? 22.247 -16.077 -5.543 1.00 74.12 241 THR A C 1
ATOM 1790 O O . THR A 1 241 ? 22.279 -16.866 -4.596 1.00 74.12 241 THR A O 1
ATOM 1793 N N . SER A 1 242 ? 23.214 -15.999 -6.452 1.00 69.56 242 SER A N 1
ATOM 1794 C CA . SER A 1 242 ? 24.406 -16.858 -6.420 1.00 69.56 242 SER A CA 1
ATOM 1795 C C . SER A 1 242 ? 25.192 -16.754 -5.101 1.00 69.56 242 SER A C 1
ATOM 1797 O O . SER A 1 242 ? 25.764 -17.741 -4.644 1.00 69.56 242 SER A O 1
ATOM 1799 N N . THR A 1 243 ? 25.175 -15.582 -4.457 1.00 69.25 243 THR A N 1
ATOM 1800 C CA . THR A 1 243 ? 25.941 -15.304 -3.229 1.00 69.25 243 THR A CA 1
ATOM 1801 C C . THR A 1 243 ? 25.140 -15.492 -1.940 1.00 69.25 243 THR A C 1
ATOM 1803 O O . THR A 1 243 ? 25.720 -15.794 -0.902 1.00 69.25 243 THR A O 1
ATOM 1806 N N . ALA A 1 244 ? 23.822 -15.272 -1.964 1.00 75.25 244 ALA A N 1
ATOM 1807 C CA . ALA A 1 244 ? 23.013 -15.168 -0.745 1.00 75.25 244 ALA A CA 1
ATOM 1808 C C . ALA A 1 244 ? 21.814 -16.135 -0.707 1.00 75.25 244 ALA A C 1
ATOM 1810 O O . ALA A 1 244 ? 21.058 -16.139 0.268 1.00 75.25 244 ALA A O 1
ATOM 1811 N N . GLY A 1 245 ? 21.664 -16.972 -1.738 1.00 81.12 245 GLY A N 1
ATOM 1812 C CA . GLY A 1 245 ? 20.628 -17.991 -1.840 1.00 81.12 245 GLY A CA 1
ATOM 1813 C C . GLY A 1 245 ? 19.226 -17.417 -2.047 1.00 81.12 245 GLY A C 1
ATOM 1814 O O . GLY A 1 245 ? 19.042 -16.302 -2.540 1.00 81.12 245 GLY A O 1
ATOM 1815 N N . LEU A 1 246 ? 18.216 -18.203 -1.668 1.00 88.00 246 LEU A N 1
ATOM 1816 C CA . LEU A 1 246 ? 16.805 -17.830 -1.769 1.00 88.00 246 LEU A CA 1
ATOM 1817 C C . LEU A 1 246 ? 16.453 -16.701 -0.801 1.00 88.00 246 LEU A C 1
ATOM 1819 O O . LEU A 1 246 ? 16.598 -16.849 0.412 1.00 88.00 246 LEU A O 1
ATOM 1823 N N . GLN A 1 247 ? 15.930 -15.597 -1.333 1.00 87.81 247 GLN A N 1
ATOM 1824 C CA . GLN A 1 247 ? 15.603 -14.402 -0.561 1.00 87.81 247 GLN A CA 1
ATOM 1825 C C . GLN A 1 247 ? 14.346 -13.702 -1.072 1.00 87.81 247 GLN A C 1
ATOM 1827 O O . GLN A 1 247 ? 14.003 -13.783 -2.252 1.00 87.81 247 GLN A O 1
ATOM 1832 N N . TYR A 1 248 ? 13.698 -12.968 -0.170 1.00 90.56 248 TYR A N 1
ATOM 1833 C CA . TYR A 1 248 ? 12.687 -11.971 -0.504 1.00 90.56 248 TYR A CA 1
ATOM 1834 C C . TYR A 1 248 ? 13.310 -10.585 -0.408 1.00 90.56 248 TYR A C 1
ATOM 1836 O O . TYR A 1 248 ? 13.951 -10.260 0.592 1.00 90.56 248 TYR A O 1
ATOM 1844 N N . ARG A 1 249 ? 13.156 -9.786 -1.462 1.00 87.81 249 ARG A N 1
ATOM 1845 C CA . ARG A 1 249 ? 13.755 -8.458 -1.576 1.00 87.81 249 ARG A CA 1
ATOM 1846 C C . ARG A 1 249 ? 12.746 -7.429 -2.038 1.00 87.81 249 ARG A C 1
ATOM 1848 O O . ARG A 1 249 ? 11.764 -7.746 -2.712 1.00 87.81 249 ARG A O 1
ATOM 1855 N N . GLU A 1 250 ? 13.018 -6.187 -1.668 1.00 88.44 250 GLU A N 1
ATOM 1856 C CA . GLU A 1 250 ? 12.300 -5.038 -2.194 1.00 88.44 250 GLU A CA 1
ATOM 1857 C C . GLU A 1 250 ? 12.387 -4.990 -3.728 1.00 88.44 250 GLU A C 1
ATOM 1859 O O . GLU A 1 250 ? 13.403 -5.380 -4.317 1.00 88.44 250 GLU A O 1
ATOM 1864 N N . PRO A 1 251 ? 11.315 -4.543 -4.396 1.00 90.19 251 PRO A N 1
ATOM 1865 C CA . PRO A 1 251 ? 11.330 -4.405 -5.834 1.00 90.19 251 PRO A CA 1
ATOM 1866 C C . PRO A 1 251 ? 12.262 -3.265 -6.229 1.00 90.19 251 PRO A C 1
ATOM 1868 O O . PRO A 1 251 ? 12.286 -2.214 -5.590 1.00 90.19 251 PRO A O 1
ATOM 1871 N N . ARG A 1 252 ? 12.977 -3.437 -7.339 1.00 87.50 252 ARG A N 1
ATOM 1872 C CA . ARG A 1 252 ? 13.867 -2.408 -7.884 1.00 87.50 252 ARG A CA 1
ATOM 1873 C C . ARG A 1 252 ? 13.723 -2.286 -9.387 1.00 87.50 252 ARG A C 1
ATOM 1875 O O . ARG A 1 252 ? 13.659 -3.280 -10.111 1.00 87.50 252 ARG A O 1
ATOM 1882 N N . SER A 1 253 ? 13.754 -1.044 -9.857 1.00 87.31 253 SER A N 1
ATOM 1883 C CA . SER A 1 253 ? 14.012 -0.758 -11.258 1.00 87.31 253 SER A CA 1
ATOM 1884 C C . SER A 1 253 ? 15.523 -0.831 -11.484 1.00 87.31 253 SER A C 1
ATOM 1886 O O . SER A 1 253 ? 16.230 0.156 -11.286 1.00 87.31 253 SER A O 1
ATOM 1888 N N . ARG A 1 254 ? 16.043 -2.007 -11.852 1.00 84.81 254 ARG A N 1
ATOM 1889 C CA . ARG A 1 254 ? 17.478 -2.199 -12.115 1.00 84.81 254 ARG A CA 1
ATOM 1890 C C . ARG A 1 254 ? 17.809 -1.818 -13.556 1.00 84.81 254 ARG A C 1
ATOM 1892 O O . ARG A 1 254 ? 18.078 -2.677 -14.385 1.00 84.81 254 ARG A O 1
ATOM 1899 N N . MET A 1 255 ? 17.765 -0.532 -13.865 1.00 84.25 255 MET A N 1
ATOM 1900 C CA . MET A 1 255 ? 18.029 -0.060 -15.220 1.00 84.25 255 MET A CA 1
ATOM 1901 C C . MET A 1 255 ? 19.534 -0.039 -15.507 1.00 84.25 255 MET A C 1
ATOM 1903 O O . MET A 1 255 ? 20.310 0.539 -14.749 1.00 84.25 255 MET A O 1
ATOM 1907 N N . LEU A 1 256 ? 19.938 -0.657 -16.613 1.00 81.56 256 LEU A N 1
ATOM 1908 C CA . LEU A 1 256 ? 21.305 -0.649 -17.116 1.00 81.56 256 LEU A CA 1
ATOM 1909 C C . LEU A 1 256 ? 21.422 0.323 -18.289 1.00 81.56 256 LEU A C 1
ATOM 1911 O O . LEU A 1 256 ? 20.613 0.290 -19.222 1.00 81.56 256 LEU A O 1
ATOM 1915 N N . VAL A 1 257 ? 22.449 1.171 -18.235 1.00 80.50 257 VAL A N 1
ATOM 1916 C CA . VAL A 1 257 ? 22.714 2.217 -19.227 1.00 80.50 257 VAL A CA 1
ATOM 1917 C C . VAL A 1 257 ? 24.143 2.080 -19.723 1.00 80.50 257 VAL A C 1
ATOM 1919 O O . VAL A 1 257 ? 25.074 2.047 -18.922 1.00 80.50 257 VAL A O 1
ATOM 1922 N N . PHE A 1 258 ? 24.319 1.994 -21.037 1.00 76.62 258 PHE A N 1
ATOM 1923 C CA . PHE A 1 258 ? 25.634 1.853 -21.660 1.00 76.62 258 PHE A CA 1
ATOM 1924 C C . PHE A 1 258 ? 25.648 2.417 -23.072 1.00 76.62 258 PHE A C 1
ATOM 1926 O O . PHE A 1 258 ? 24.614 2.517 -23.729 1.00 76.62 258 PHE A O 1
ATOM 1933 N N . TYR A 1 259 ? 26.831 2.778 -23.558 1.00 74.50 259 TYR A N 1
ATOM 1934 C CA . TYR A 1 259 ? 27.017 3.118 -24.962 1.00 74.50 259 TYR A CA 1
ATOM 1935 C C . TYR A 1 259 ? 27.220 1.831 -25.761 1.00 74.50 259 TYR A C 1
ATOM 1937 O O . TYR A 1 259 ? 27.979 0.961 -25.363 1.00 74.50 259 TYR A O 1
ATOM 1945 N N . GLY A 1 260 ? 26.505 1.687 -26.870 1.00 68.19 260 GLY A N 1
ATOM 1946 C CA . GLY A 1 260 ? 26.726 0.640 -27.861 1.00 68.19 260 GLY A CA 1
ATOM 1947 C C . GLY A 1 260 ? 27.099 1.252 -29.208 1.00 68.19 260 GLY A C 1
ATOM 1948 O O . GLY A 1 260 ? 27.194 2.472 -29.350 1.00 68.19 260 GLY A O 1
ATOM 1949 N N . SER A 1 261 ? 27.262 0.409 -30.226 1.00 69.69 261 SER A N 1
ATOM 1950 C CA . SER A 1 261 ? 27.611 0.832 -31.592 1.00 69.69 261 SER A CA 1
ATOM 1951 C C . SER A 1 261 ? 26.598 1.796 -32.226 1.00 69.69 261 SER A C 1
ATOM 1953 O O . SER A 1 261 ? 26.964 2.577 -33.098 1.00 69.69 261 SER A O 1
ATOM 1955 N N . SER A 1 262 ? 25.342 1.777 -31.770 1.00 73.81 262 SER A N 1
ATOM 1956 C CA . SER A 1 262 ? 24.253 2.659 -32.210 1.00 73.81 262 SER A CA 1
ATOM 1957 C C . SER A 1 262 ? 23.953 3.820 -31.247 1.00 73.81 262 SER A C 1
ATOM 1959 O O . SER A 1 262 ? 22.918 4.471 -31.383 1.00 73.81 262 SER A O 1
ATOM 1961 N N . GLY A 1 263 ? 24.824 4.083 -30.264 1.00 75.12 263 GLY A N 1
ATOM 1962 C CA . GLY A 1 263 ? 24.645 5.145 -29.268 1.00 75.12 263 GLY A CA 1
ATOM 1963 C C . GLY A 1 263 ? 24.180 4.638 -27.900 1.00 75.12 263 GLY A C 1
ATOM 1964 O O . GLY A 1 263 ? 24.509 3.526 -27.493 1.00 75.12 263 GLY A O 1
ATOM 1965 N N . LEU A 1 264 ? 23.463 5.477 -27.147 1.00 77.88 264 LEU A N 1
ATOM 1966 C CA . LEU A 1 264 ? 23.074 5.182 -25.765 1.00 77.88 264 LEU A CA 1
ATOM 1967 C C . LEU A 1 264 ? 21.961 4.121 -25.706 1.00 77.88 264 LEU A C 1
ATOM 1969 O O . LEU A 1 264 ? 20.851 4.339 -26.194 1.00 77.88 264 LEU A O 1
ATOM 1973 N N . ASN A 1 265 ? 22.244 2.995 -25.060 1.00 77.62 265 ASN A N 1
ATOM 1974 C CA . ASN A 1 265 ? 21.339 1.869 -24.881 1.00 77.62 265 ASN A CA 1
ATOM 1975 C C . ASN A 1 265 ? 20.821 1.801 -23.444 1.00 77.62 265 ASN A C 1
ATOM 1977 O O . ASN A 1 265 ? 21.551 2.050 -22.483 1.00 77.62 265 ASN A O 1
ATOM 1981 N N . TRP A 1 266 ? 19.545 1.440 -23.323 1.00 81.12 266 TRP A N 1
ATOM 1982 C CA . TRP A 1 266 ? 18.828 1.312 -22.059 1.00 81.12 266 TRP A CA 1
ATOM 1983 C C . TRP A 1 266 ? 18.143 -0.045 -22.035 1.00 81.12 266 TRP A C 1
ATOM 1985 O O . TRP A 1 266 ? 17.348 -0.351 -22.925 1.00 81.12 266 TRP A O 1
ATOM 1995 N N . THR A 1 267 ? 18.423 -0.845 -21.016 1.00 79.75 267 THR A N 1
ATOM 1996 C CA . THR A 1 267 ? 17.747 -2.127 -20.822 1.00 79.75 267 THR A CA 1
ATOM 1997 C C . THR A 1 267 ? 17.505 -2.370 -19.347 1.00 79.75 267 THR A C 1
ATOM 1999 O O . THR A 1 267 ? 18.247 -1.872 -18.500 1.00 79.75 267 THR A O 1
ATOM 2002 N N . GLN A 1 268 ? 16.473 -3.141 -19.028 1.00 85.81 268 GLN A N 1
ATOM 2003 C CA . GLN A 1 268 ? 16.313 -3.618 -17.666 1.00 85.81 268 GLN A CA 1
ATOM 2004 C C . GLN A 1 268 ? 17.315 -4.738 -17.405 1.00 85.81 268 GLN A C 1
ATOM 2006 O O . GLN A 1 268 ? 17.408 -5.698 -18.170 1.00 85.81 268 GLN A O 1
ATOM 2011 N N . GLY A 1 269 ? 18.059 -4.620 -16.316 1.00 84.50 269 GLY A N 1
ATOM 2012 C CA . GLY A 1 269 ? 18.900 -5.692 -15.826 1.00 84.50 269 GLY A CA 1
ATOM 2013 C C . GLY A 1 269 ? 18.093 -6.807 -15.165 1.00 84.50 269 GLY A C 1
ATOM 2014 O O . GLY A 1 269 ? 16.938 -6.616 -14.770 1.00 84.50 269 GLY A O 1
ATOM 2015 N N . ASN A 1 270 ? 18.727 -7.966 -15.021 1.00 83.38 270 ASN A N 1
ATOM 2016 C CA . ASN A 1 270 ? 18.227 -9.067 -14.201 1.00 83.38 270 ASN A CA 1
ATOM 2017 C C . ASN A 1 270 ? 17.911 -8.588 -12.778 1.00 83.38 270 ASN A C 1
ATOM 2019 O O . ASN A 1 270 ? 18.499 -7.618 -12.310 1.00 83.38 270 ASN A O 1
ATOM 2023 N N . GLU A 1 271 ? 16.948 -9.227 -12.108 1.00 83.69 271 GLU A N 1
ATOM 2024 C CA . GLU A 1 271 ? 16.326 -8.772 -10.840 1.00 83.69 271 GLU A CA 1
ATOM 2025 C C . GLU A 1 271 ? 15.377 -7.568 -10.977 1.00 83.69 271 GLU A C 1
ATOM 2027 O O . GLU A 1 271 ? 14.717 -7.182 -10.010 1.00 83.69 271 GLU A O 1
ATOM 2032 N N . GLY A 1 272 ? 15.301 -6.948 -12.156 1.00 89.38 272 GLY A N 1
ATOM 2033 C CA . GLY A 1 272 ? 14.441 -5.801 -12.391 1.00 89.38 272 GLY A CA 1
ATOM 2034 C C . GLY A 1 272 ? 12.958 -6.167 -12.345 1.00 89.38 272 GLY A C 1
ATOM 2035 O O . GLY A 1 272 ? 12.489 -6.982 -13.140 1.00 89.38 272 GLY A O 1
ATOM 2036 N N . THR A 1 273 ? 12.205 -5.502 -11.470 1.00 93.62 273 THR A N 1
ATOM 2037 C CA . THR A 1 273 ? 10.749 -5.669 -11.349 1.00 93.62 273 THR A CA 1
ATOM 2038 C C . THR A 1 273 ? 10.066 -4.321 -11.222 1.00 93.62 273 THR A C 1
ATOM 2040 O O . THR A 1 273 ? 10.466 -3.504 -10.390 1.00 93.62 273 THR A O 1
ATOM 2043 N N . VAL A 1 274 ? 9.023 -4.099 -12.013 1.00 94.94 274 VAL A N 1
ATOM 2044 C CA . VAL A 1 274 ? 8.313 -2.818 -12.082 1.00 94.94 274 VAL A CA 1
ATOM 2045 C C . VAL A 1 274 ? 6.811 -3.076 -12.158 1.00 94.94 274 VAL A C 1
ATOM 2047 O O . VAL A 1 274 ? 6.376 -4.055 -12.749 1.00 94.94 274 VAL A O 1
ATOM 2050 N N . ALA A 1 275 ? 6.011 -2.208 -11.556 1.00 96.81 275 ALA A N 1
ATOM 2051 C CA . ALA A 1 275 ? 4.564 -2.190 -11.667 1.00 96.81 275 ALA A CA 1
ATOM 2052 C C . ALA A 1 275 ? 4.137 -0.888 -12.347 1.00 96.81 275 ALA A C 1
ATOM 2054 O O . ALA A 1 275 ? 4.407 0.201 -11.842 1.00 96.81 275 ALA A O 1
ATOM 2055 N N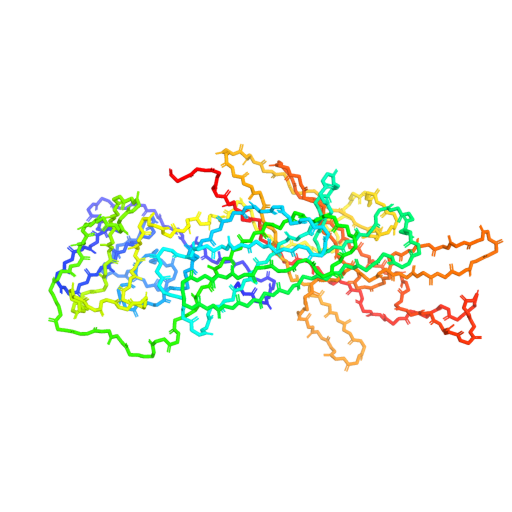 . LEU A 1 276 ? 3.456 -1.000 -13.484 1.00 96.50 276 LEU A N 1
ATOM 2056 C CA . LEU A 1 276 ? 2.767 0.110 -14.131 1.00 96.50 276 LEU A CA 1
ATOM 2057 C C . LEU A 1 276 ? 1.328 0.152 -13.614 1.00 96.50 276 LEU A C 1
ATOM 2059 O O . LEU A 1 276 ? 0.546 -0.769 -13.858 1.00 96.50 276 LEU A O 1
ATOM 2063 N N . ILE A 1 277 ? 0.995 1.211 -12.888 1.00 96.88 277 ILE A N 1
ATOM 2064 C CA . ILE A 1 277 ? -0.252 1.343 -12.141 1.00 96.88 277 ILE A CA 1
ATOM 2065 C C . ILE A 1 277 ? -1.203 2.242 -12.933 1.00 96.88 277 ILE A C 1
ATOM 2067 O O . ILE A 1 277 ? -0.874 3.374 -13.280 1.00 96.88 277 ILE A O 1
ATOM 2071 N N . SER A 1 278 ? -2.402 1.744 -13.205 1.00 96.00 278 SER A N 1
ATOM 2072 C CA . SER A 1 278 ? -3.520 2.527 -13.729 1.00 96.00 278 SER A CA 1
ATOM 2073 C C . SER A 1 278 ? -4.664 2.547 -12.718 1.00 96.00 278 SER A C 1
ATOM 2075 O O . SER A 1 278 ? -4.583 1.926 -11.658 1.00 96.00 278 SER A O 1
ATOM 2077 N N . ASN A 1 279 ? -5.755 3.242 -13.046 1.00 95.06 279 ASN A N 1
ATOM 2078 C CA . ASN A 1 279 ? -6.930 3.281 -12.180 1.00 95.06 279 ASN A CA 1
ATOM 2079 C C . ASN A 1 279 ? -7.689 1.951 -12.122 1.00 95.06 279 ASN A C 1
ATOM 2081 O O . ASN A 1 279 ? -8.427 1.753 -11.169 1.00 95.06 279 ASN A O 1
ATOM 2085 N N . THR A 1 280 ? -7.536 1.054 -13.096 1.00 96.69 280 THR A N 1
ATOM 2086 C CA . THR A 1 280 ? -8.334 -0.187 -13.202 1.00 96.69 280 THR A CA 1
ATOM 2087 C C . THR A 1 280 ? -7.478 -1.435 -13.388 1.00 96.69 280 THR A C 1
ATOM 2089 O O . THR A 1 280 ? -7.994 -2.539 -13.562 1.00 96.69 280 THR A O 1
ATOM 2092 N N . SER A 1 281 ? -6.158 -1.280 -13.411 1.00 97.88 281 SER A N 1
ATOM 2093 C CA . SER A 1 281 ? -5.233 -2.391 -13.560 1.00 97.88 281 SER A CA 1
ATOM 2094 C C . SER A 1 281 ? -3.845 -2.048 -13.047 1.00 97.88 281 SER A C 1
ATOM 2096 O O . SER A 1 281 ? -3.439 -0.886 -13.008 1.00 97.88 281 SER A O 1
ATOM 2098 N N . VAL A 1 282 ? -3.092 -3.084 -12.703 1.00 98.31 282 VAL A N 1
ATOM 2099 C CA . VAL A 1 282 ? -1.646 -3.000 -12.524 1.00 98.31 282 VAL A CA 1
ATOM 2100 C C . VAL A 1 282 ? -1.006 -4.009 -13.456 1.00 98.31 282 VAL A C 1
ATOM 2102 O O . VAL A 1 282 ? -1.336 -5.194 -13.416 1.00 98.31 282 VAL A O 1
ATOM 2105 N N . LYS A 1 283 ? -0.086 -3.542 -14.297 1.00 98.12 283 LYS A N 1
ATOM 2106 C CA . LYS A 1 283 ? 0.751 -4.418 -15.110 1.00 98.12 283 LYS A CA 1
ATOM 2107 C C . LYS A 1 283 ? 2.092 -4.585 -14.418 1.00 98.12 283 LYS A C 1
ATOM 2109 O O . LYS A 1 283 ? 2.847 -3.626 -14.311 1.00 98.12 283 LYS A O 1
ATOM 2114 N N . PHE A 1 284 ? 2.354 -5.791 -13.936 1.00 98.00 284 PHE A N 1
ATOM 2115 C CA . PHE A 1 284 ? 3.626 -6.165 -13.334 1.00 98.00 284 PHE A CA 1
ATOM 2116 C C . PHE A 1 284 ? 4.580 -6.647 -14.421 1.00 98.00 284 PHE A C 1
ATOM 2118 O O . PHE A 1 284 ? 4.186 -7.419 -15.296 1.00 98.00 284 PHE A O 1
ATOM 2125 N N . HIS A 1 285 ? 5.831 -6.218 -14.341 1.00 96.31 285 HIS A N 1
ATOM 2126 C CA . HIS A 1 285 ? 6.911 -6.561 -15.252 1.00 96.31 285 HIS A CA 1
ATOM 2127 C C . HIS A 1 285 ? 8.052 -7.223 -14.484 1.00 96.31 285 HIS A C 1
ATOM 2129 O O . HIS A 1 285 ? 8.371 -6.832 -13.359 1.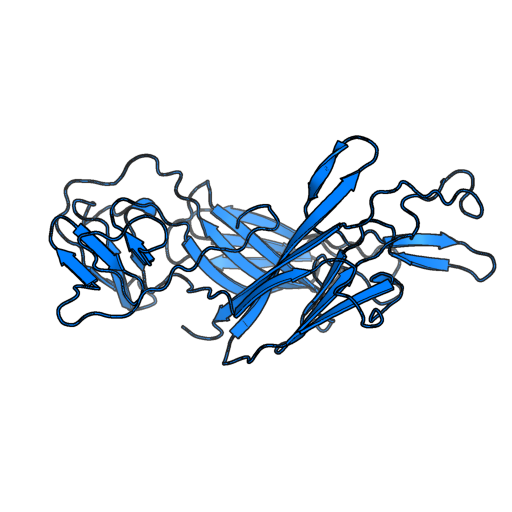00 96.31 285 HIS A O 1
ATOM 2135 N N . MET A 1 286 ? 8.675 -8.212 -15.118 1.00 93.69 286 MET A N 1
ATOM 2136 C CA . MET A 1 286 ? 9.866 -8.906 -14.640 1.00 93.69 286 MET A CA 1
ATOM 2137 C C . MET A 1 286 ? 10.902 -8.975 -15.762 1.00 93.69 286 MET A C 1
ATOM 2139 O O . MET A 1 286 ? 10.560 -9.189 -16.929 1.00 93.69 286 MET A O 1
ATOM 2143 N N . CYS A 1 287 ? 12.172 -8.823 -15.400 1.00 90.75 287 CYS A N 1
ATOM 2144 C CA . CYS A 1 287 ? 13.299 -9.137 -16.267 1.00 90.75 287 CYS A CA 1
ATOM 2145 C C . CYS A 1 287 ? 13.916 -10.472 -15.844 1.00 90.75 287 CYS A C 1
ATOM 2147 O O . CYS A 1 287 ? 14.335 -10.604 -14.696 1.00 90.75 287 CYS A O 1
ATOM 2149 N N . THR A 1 288 ? 13.947 -11.441 -16.759 1.00 88.12 288 THR A N 1
ATOM 2150 C CA . THR A 1 288 ? 14.601 -12.748 -16.570 1.00 88.12 288 THR A CA 1
ATOM 2151 C C . THR A 1 288 ? 15.584 -13.016 -17.704 1.00 88.12 288 THR A C 1
ATOM 2153 O O . THR A 1 288 ? 15.237 -12.752 -18.862 1.00 88.12 288 THR A O 1
ATOM 2156 N N . GLY A 1 289 ? 16.750 -13.590 -17.410 1.00 83.31 289 GLY A N 1
ATOM 2157 C CA . GLY A 1 289 ? 17.789 -13.918 -18.396 1.00 83.31 289 GLY A CA 1
ATOM 2158 C C . GLY A 1 289 ? 18.428 -12.703 -19.087 1.00 83.31 289 GLY A C 1
ATOM 2159 O O . GLY A 1 289 ? 19.006 -12.829 -20.164 1.00 83.31 289 GLY A O 1
ATOM 2160 N N . GLY A 1 290 ? 18.254 -11.512 -18.517 1.00 78.50 290 GLY A N 1
ATOM 2161 C CA . GLY A 1 290 ? 18.966 -10.288 -18.859 1.00 78.50 290 GLY A CA 1
ATOM 2162 C C . GLY A 1 290 ? 20.323 -10.186 -18.158 1.00 78.50 290 GLY A C 1
ATOM 2163 O O . GLY A 1 290 ? 20.806 -11.103 -17.515 1.00 78.50 290 GLY A O 1
ATOM 2164 N N . ASN A 1 291 ? 20.970 -9.034 -18.266 1.00 79.94 291 ASN A N 1
ATOM 2165 C CA . ASN A 1 291 ? 22.290 -8.838 -17.669 1.00 79.94 291 ASN A CA 1
ATOM 2166 C C . ASN A 1 291 ? 22.171 -8.208 -16.280 1.00 79.94 291 ASN A C 1
ATOM 2168 O O . ASN A 1 291 ? 21.295 -7.375 -16.075 1.00 79.94 291 ASN A O 1
ATOM 2172 N N . THR A 1 292 ? 23.036 -8.534 -15.321 1.00 76.88 292 THR A N 1
ATOM 2173 C CA . THR A 1 292 ? 23.017 -7.886 -13.992 1.00 76.88 292 THR A CA 1
ATOM 2174 C C . THR A 1 292 ? 24.019 -6.744 -13.885 1.00 76.88 292 THR A C 1
ATOM 2176 O O . THR A 1 292 ? 23.809 -5.814 -13.099 1.00 76.88 292 THR A O 1
ATOM 2179 N N . TRP A 1 293 ? 25.102 -6.783 -14.662 1.00 75.88 293 TRP A N 1
ATOM 2180 C CA . TRP A 1 293 ? 26.238 -5.882 -14.498 1.00 75.88 293 TRP A CA 1
ATOM 2181 C C . TRP A 1 293 ? 26.880 -5.483 -15.828 1.00 75.88 293 TRP A C 1
ATOM 2183 O O . TRP A 1 293 ? 26.914 -6.266 -16.776 1.00 75.88 293 TRP A O 1
ATOM 2193 N N . ILE A 1 294 ? 27.436 -4.269 -15.861 1.00 75.44 294 ILE A N 1
ATOM 2194 C CA . ILE A 1 294 ? 28.250 -3.748 -16.961 1.00 75.44 294 ILE A CA 1
ATOM 2195 C C . ILE A 1 294 ? 29.626 -3.413 -16.402 1.00 75.44 294 ILE A C 1
ATOM 2197 O O . ILE A 1 294 ? 29.733 -2.619 -15.472 1.00 75.44 294 ILE A O 1
ATOM 2201 N N . ASP A 1 295 ? 30.668 -4.027 -16.959 1.00 74.75 295 ASP A N 1
ATOM 2202 C CA . ASP A 1 295 ? 32.062 -3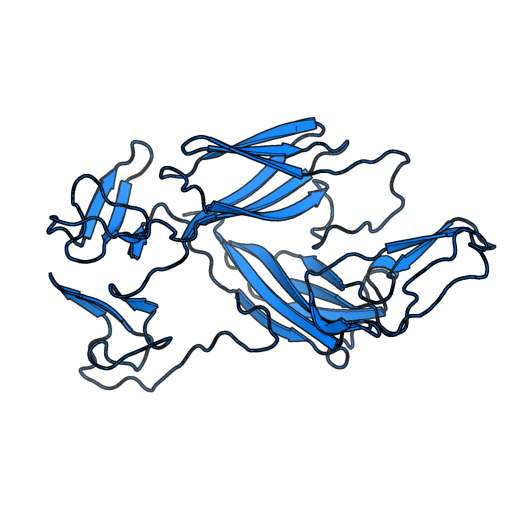.741 -16.634 1.00 74.75 295 ASP A CA 1
ATOM 2203 C C . ASP A 1 295 ? 32.411 -2.301 -17.045 1.00 74.75 295 ASP A C 1
ATOM 2205 O O . ASP A 1 295 ? 32.462 -2.010 -18.245 1.00 74.75 295 ASP A O 1
ATOM 2209 N N . PRO A 1 296 ? 32.692 -1.398 -16.088 1.00 68.44 296 PRO A N 1
ATOM 2210 C CA . PRO A 1 296 ? 33.034 -0.016 -16.401 1.00 68.44 296 PRO A CA 1
ATOM 2211 C C . PRO A 1 296 ? 34.329 0.110 -17.212 1.00 68.44 296 PRO A C 1
ATOM 2213 O O . PRO A 1 296 ? 34.494 1.087 -17.937 1.00 68.44 296 PRO A O 1
ATOM 2216 N N . ALA A 1 297 ? 35.244 -0.863 -17.106 1.00 73.50 297 ALA A N 1
ATOM 2217 C CA . ALA A 1 297 ? 36.489 -0.877 -17.870 1.00 73.50 297 ALA A CA 1
ATOM 2218 C C . ALA A 1 297 ? 36.280 -1.336 -19.322 1.00 73.50 297 ALA A C 1
ATOM 2220 O O . ALA A 1 297 ? 37.088 -1.019 -20.191 1.00 73.50 297 ALA A O 1
ATOM 2221 N N . ASN A 1 298 ? 35.188 -2.058 -19.593 1.00 72.12 298 ASN A N 1
ATOM 2222 C CA . ASN A 1 298 ? 34.852 -2.600 -20.906 1.00 72.12 298 ASN A CA 1
ATOM 2223 C C . ASN A 1 298 ? 33.349 -2.435 -21.193 1.00 72.12 298 ASN A C 1
ATOM 2225 O O . ASN A 1 298 ? 32.645 -3.430 -21.385 1.00 72.12 298 ASN A O 1
ATOM 2229 N N . PRO A 1 299 ? 32.820 -1.201 -21.251 1.00 63.81 299 PRO A N 1
ATOM 2230 C CA . PRO A 1 299 ? 31.374 -0.957 -21.278 1.00 63.81 299 PRO A CA 1
ATOM 2231 C C . PRO A 1 299 ? 30.675 -1.532 -22.521 1.00 63.81 299 PRO A C 1
ATOM 2233 O O . PRO A 1 299 ? 29.472 -1.777 -22.492 1.00 63.81 299 PRO A O 1
ATOM 2236 N N . ASN A 1 300 ? 31.436 -1.797 -23.590 1.00 62.59 300 ASN A N 1
ATOM 2237 C CA . ASN A 1 300 ? 30.936 -2.330 -24.859 1.00 62.59 300 ASN A CA 1
ATOM 2238 C C . ASN A 1 300 ? 31.011 -3.869 -24.963 1.00 62.59 300 ASN A C 1
ATOM 2240 O O . ASN A 1 300 ? 30.463 -4.428 -25.910 1.00 62.59 300 ASN A O 1
ATOM 2244 N N . SER A 1 301 ? 31.710 -4.560 -24.052 1.00 60.44 301 SER A N 1
ATOM 2245 C CA . SER A 1 301 ? 31.977 -6.011 -24.150 1.00 60.44 301 SER A CA 1
ATOM 2246 C C . SER A 1 301 ? 31.911 -6.779 -22.824 1.00 60.44 301 SER A C 1
ATOM 2248 O O . SER A 1 301 ? 31.823 -8.004 -22.834 1.00 60.44 301 SER A O 1
ATOM 2250 N N . GLY A 1 302 ? 31.918 -6.095 -21.680 1.00 56.50 302 GLY A N 1
ATOM 2251 C CA . GLY A 1 302 ? 31.907 -6.691 -20.346 1.00 56.50 302 GLY A CA 1
ATOM 2252 C C . GLY A 1 302 ? 30.528 -6.677 -19.699 1.00 56.50 302 GLY A C 1
ATOM 2253 O O . GLY A 1 302 ? 30.394 -6.323 -18.530 1.00 56.50 302 GLY A O 1
ATOM 2254 N N . ILE A 1 303 ? 29.495 -7.050 -20.447 1.00 65.06 303 ILE A N 1
ATOM 2255 C CA . ILE A 1 303 ? 28.175 -7.260 -19.865 1.00 65.06 303 ILE A CA 1
ATOM 2256 C C . ILE A 1 303 ? 28.138 -8.674 -19.272 1.00 65.06 303 ILE A C 1
ATOM 2258 O O . ILE A 1 303 ? 28.420 -9.645 -19.971 1.00 65.06 303 ILE A O 1
ATOM 2262 N N . ARG A 1 304 ? 27.859 -8.787 -17.970 1.00 67.75 304 ARG A N 1
ATOM 2263 C CA . ARG A 1 304 ? 27.893 -10.063 -17.241 1.00 67.75 304 ARG A CA 1
ATOM 2264 C C . ARG A 1 304 ? 26.516 -10.414 -16.696 1.00 67.75 304 ARG A C 1
ATOM 2266 O O . ARG A 1 304 ? 25.801 -9.549 -16.183 1.00 67.75 304 ARG A O 1
ATOM 2273 N N . ASP A 1 305 ? 26.196 -11.699 -16.781 1.00 64.06 305 ASP A N 1
ATOM 2274 C CA . ASP A 1 305 ? 25.051 -12.300 -16.115 1.00 64.06 305 ASP A CA 1
ATOM 2275 C C . ASP A 1 305 ? 25.511 -12.938 -14.798 1.00 64.06 305 ASP A C 1
ATOM 2277 O O . ASP A 1 305 ? 26.522 -13.643 -14.736 1.00 64.06 305 ASP A O 1
ATOM 2281 N N . ALA A 1 306 ? 24.765 -12.655 -13.741 1.00 60.22 306 ALA A N 1
ATOM 2282 C CA . ALA A 1 306 ? 24.812 -13.377 -12.485 1.00 60.22 306 ALA A CA 1
ATOM 2283 C C . ALA A 1 306 ? 23.366 -13.805 -12.246 1.00 60.22 306 ALA A C 1
ATOM 2285 O O . ALA A 1 306 ? 22.488 -12.946 -12.265 1.00 60.22 306 ALA A O 1
ATOM 2286 N N . GLY A 1 307 ? 23.134 -15.115 -12.123 1.00 63.03 307 GLY A N 1
ATOM 2287 C CA . GLY A 1 307 ? 21.817 -15.758 -12.205 1.00 63.03 307 GLY A CA 1
ATOM 2288 C C . GLY A 1 307 ? 20.860 -15.419 -11.062 1.00 63.03 307 GLY A C 1
ATOM 2289 O O . GLY A 1 307 ? 20.464 -16.302 -10.309 1.00 63.03 307 GLY A O 1
ATOM 2290 N N . ASP A 1 308 ? 20.480 -14.151 -10.965 1.00 77.25 308 ASP A N 1
ATOM 2291 C CA . ASP A 1 308 ? 19.673 -13.575 -9.898 1.00 77.25 308 ASP A CA 1
ATOM 2292 C C . ASP A 1 308 ? 18.217 -13.343 -10.359 1.00 77.25 308 ASP A C 1
ATOM 2294 O O . ASP A 1 308 ? 17.521 -12.454 -9.874 1.00 77.25 308 ASP A O 1
ATOM 2298 N N . ASP A 1 309 ? 17.729 -14.128 -11.323 1.00 87.19 309 ASP A N 1
ATOM 2299 C CA . ASP A 1 309 ? 16.392 -13.954 -11.892 1.00 87.19 309 ASP A CA 1
ATOM 2300 C C . ASP A 1 309 ? 15.292 -13.892 -10.811 1.00 87.19 309 ASP A C 1
ATOM 2302 O O . ASP A 1 309 ? 15.295 -14.675 -9.846 1.00 87.19 309 ASP A O 1
ATOM 2306 N N . PRO A 1 310 ? 14.293 -13.002 -10.976 1.00 90.69 310 PRO A N 1
ATOM 2307 C CA . PRO A 1 310 ? 13.121 -13.015 -10.123 1.00 90.69 310 PRO A CA 1
ATOM 2308 C C . PRO A 1 310 ? 12.395 -14.353 -10.298 1.00 90.69 310 PRO A C 1
ATOM 2310 O O . PRO A 1 310 ? 11.948 -14.716 -11.383 1.00 90.69 310 PRO A O 1
ATOM 2313 N N . LEU A 1 311 ? 12.236 -15.079 -9.194 1.00 93.12 311 LEU A N 1
ATOM 2314 C CA . LEU A 1 311 ? 11.441 -16.305 -9.113 1.00 93.12 311 LEU A CA 1
ATOM 2315 C C . LEU A 1 311 ? 9.943 -16.014 -9.003 1.00 93.12 311 LEU A C 1
ATOM 2317 O O . LEU A 1 311 ? 9.123 -16.920 -9.154 1.00 93.12 311 LEU A O 1
ATOM 2321 N N . GLY A 1 312 ? 9.589 -14.764 -8.716 1.00 94.75 312 GLY A N 1
ATOM 2322 C CA . GLY A 1 312 ? 8.234 -14.257 -8.806 1.00 94.75 312 GLY A CA 1
ATOM 2323 C C . GLY A 1 312 ? 7.981 -13.044 -7.922 1.00 94.75 312 GLY A C 1
ATOM 2324 O O . GLY A 1 312 ? 8.827 -12.637 -7.121 1.00 94.75 312 GLY A O 1
ATOM 2325 N N . ILE A 1 313 ? 6.788 -12.481 -8.074 1.00 95.81 313 ILE A N 1
ATOM 2326 C CA . ILE A 1 313 ? 6.327 -11.288 -7.370 1.00 95.81 313 ILE A CA 1
ATOM 2327 C C . ILE A 1 313 ? 5.135 -11.662 -6.494 1.00 95.81 313 ILE A C 1
ATOM 2329 O O . ILE A 1 313 ? 4.107 -12.121 -6.994 1.00 95.81 313 ILE A O 1
ATOM 2333 N N . ARG A 1 314 ? 5.235 -11.403 -5.189 1.00 96.50 314 ARG A N 1
ATOM 2334 C CA . ARG A 1 314 ? 4.060 -11.298 -4.320 1.00 96.50 314 ARG A CA 1
ATOM 2335 C C . ARG A 1 314 ? 3.600 -9.850 -4.349 1.00 96.50 314 ARG A C 1
ATOM 2337 O O . ARG A 1 314 ? 4.392 -8.965 -4.031 1.00 96.50 314 ARG A O 1
ATOM 2344 N N . TYR A 1 315 ? 2.343 -9.606 -4.699 1.00 96.38 315 TYR A N 1
ATOM 2345 C CA . TYR A 1 315 ? 1.799 -8.253 -4.785 1.00 96.38 315 TYR A CA 1
ATOM 2346 C C . TYR A 1 315 ? 0.547 -8.066 -3.931 1.00 96.38 315 TYR A C 1
ATOM 2348 O O . TYR A 1 315 ? -0.212 -9.005 -3.686 1.00 96.38 315 TYR A O 1
ATOM 2356 N N . TYR A 1 316 ? 0.330 -6.811 -3.545 1.00 96.00 316 TYR A N 1
ATOM 2357 C CA . TYR A 1 316 ? -0.864 -6.289 -2.899 1.00 96.00 316 TYR A CA 1
ATOM 2358 C C . TYR A 1 316 ? -1.230 -4.966 -3.574 1.00 96.00 316 TYR A C 1
ATOM 2360 O O . TYR A 1 316 ? -0.409 -4.049 -3.652 1.00 96.00 316 TYR A O 1
ATOM 2368 N N . ILE A 1 317 ? -2.459 -4.879 -4.074 1.00 96.81 317 ILE A N 1
ATOM 2369 C CA . ILE A 1 317 ? -3.063 -3.658 -4.601 1.00 96.81 317 ILE A CA 1
ATOM 2370 C C . ILE A 1 317 ? -4.036 -3.167 -3.542 1.00 96.81 317 ILE A C 1
ATOM 2372 O O . ILE A 1 317 ? -5.044 -3.816 -3.268 1.00 96.81 317 ILE A O 1
ATOM 2376 N N . PHE A 1 318 ? -3.720 -2.035 -2.941 1.00 95.94 318 PHE A N 1
ATOM 2377 C CA . PHE A 1 318 ? -4.544 -1.355 -1.959 1.00 95.94 318 PHE A CA 1
ATOM 2378 C C . PHE A 1 318 ? -5.381 -0.259 -2.619 1.00 95.94 318 PHE A C 1
ATOM 2380 O O . PHE A 1 318 ? -4.974 0.311 -3.632 1.00 95.94 318 PHE A O 1
ATOM 2387 N N . GLY A 1 319 ? -6.537 0.048 -2.036 1.00 96.06 319 GLY A N 1
ATOM 2388 C CA . GLY A 1 319 ? -7.364 1.182 -2.444 1.00 96.06 319 GLY A CA 1
ATOM 2389 C C . GLY A 1 319 ? -7.282 2.304 -1.418 1.00 96.06 319 GLY A C 1
ATOM 2390 O O . GLY A 1 319 ? -7.771 2.140 -0.310 1.00 96.06 319 GLY A O 1
ATOM 2391 N N . ILE A 1 320 ? -6.693 3.446 -1.770 1.00 95.69 320 ILE A N 1
ATOM 2392 C CA . ILE A 1 320 ? -6.774 4.656 -0.941 1.00 95.69 320 ILE A CA 1
ATOM 2393 C C . ILE A 1 320 ? -8.126 5.333 -1.220 1.00 95.69 320 ILE A C 1
ATOM 2395 O O . ILE A 1 320 ? -8.370 5.692 -2.375 1.00 95.69 320 ILE A O 1
ATOM 2399 N N . PRO A 1 321 ? -9.013 5.514 -0.226 1.00 88.12 321 PRO A N 1
ATOM 2400 C CA . PRO A 1 321 ? -10.299 6.178 -0.436 1.00 88.12 321 PRO A CA 1
ATOM 2401 C C . PRO A 1 321 ? -10.121 7.617 -0.933 1.00 88.12 321 PRO A C 1
ATOM 2403 O O . PRO A 1 321 ? -9.275 8.350 -0.424 1.00 88.12 321 PRO A O 1
ATOM 2406 N N . THR A 1 322 ? -10.922 8.029 -1.919 1.00 81.81 322 THR A N 1
ATOM 2407 C CA . THR A 1 322 ? -10.919 9.418 -2.432 1.00 81.81 322 THR A CA 1
ATOM 2408 C C . THR A 1 322 ? -11.818 10.364 -1.631 1.00 81.81 322 THR A C 1
ATOM 2410 O O . THR A 1 322 ? -11.671 11.581 -1.722 1.00 81.81 322 THR A O 1
ATOM 2413 N N . SER A 1 323 ? -12.700 9.806 -0.805 1.00 65.50 323 SER A N 1
ATOM 2414 C CA . SER A 1 323 ? -13.529 10.493 0.184 1.00 65.50 323 SER A CA 1
ATOM 2415 C C . SER A 1 323 ? -13.649 9.613 1.430 1.00 65.50 323 SER A C 1
ATOM 2417 O O . SER A 1 323 ? -13.661 8.384 1.303 1.00 65.50 323 SER A O 1
ATOM 2419 N N . LEU A 1 324 ? -13.729 10.236 2.607 1.00 51.09 324 LEU A N 1
ATOM 2420 C CA . LEU A 1 324 ? -14.162 9.590 3.850 1.00 51.09 324 LEU A CA 1
ATOM 2421 C C . LEU A 1 324 ? -15.668 9.786 4.026 1.00 51.09 324 LEU A C 1
ATOM 2423 O O . LEU A 1 324 ? -16.143 10.887 3.665 1.00 51.09 324 LEU A O 1
#